Protein AF-A0A4Q2VER7-F1 (afdb_monomer_lite)

Secondary structure (DSSP, 8-state):
---SEEEEEEEEESSTTSPPPEEEEEES-EEEEEEEEEEEEEEEEEEE------SS-------EEEEEEEEEEEEEEEEEEEEEE-TTS-EEEEEEEEB--TTTT----SEEE-EEEEE-S-SS--EEEEEEEEE---TTTTTSS-------PPPEEE-TTSPP---SSS---TT-GGG--GGGG-EEE-SS----------

Sequence (202 aa):
MVPEDLDVQNFRSSTPGSSAPQIAKIAPHGSKSLLPTSAKESKTLGYRLSVGASQFVNLESSAKWEKTFNQTRNDAARVPGGFLCNDHGKQVGAQWILFENKLV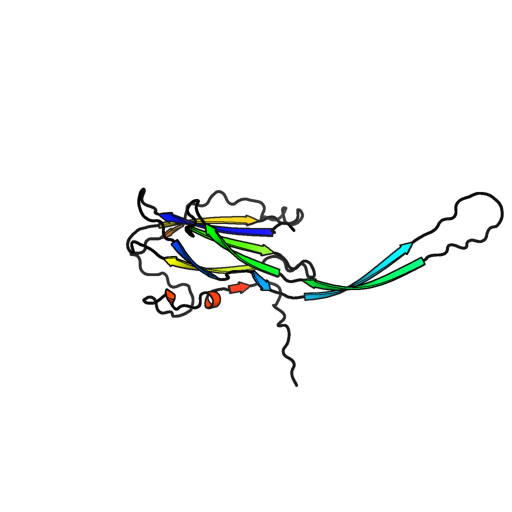ASGTPRFMRFAILLGRENDEEEFECKVTIDANGDWKTVLGGLVGSAPSDDPILFDPVLPPTNKLRKAYDIENLGSLDLDEFVEIEFDKPLKKVGGSSA

Organism: NCBI:txid451672

Radius of gyration: 26.27 Å; chains: 1; bounding box: 59×43×82 Å

Structure (mmCIF, N/CA/C/O backbone):
data_AF-A0A4Q2VER7-F1
#
_entry.id   AF-A0A4Q2VER7-F1
#
loop_
_atom_site.group_PDB
_atom_site.id
_atom_site.type_symbol
_atom_site.label_atom_id
_atom_site.label_alt_id
_atom_site.label_comp_id
_atom_site.label_asym_id
_atom_site.label_entity_id
_atom_site.label_seq_id
_atom_site.pdbx_PDB_ins_code
_atom_site.Cartn_x
_atom_site.Cartn_y
_atom_site.Cartn_z
_atom_site.occupancy
_atom_site.B_iso_or_equiv
_atom_site.auth_seq_id
_atom_site.auth_comp_id
_atom_site.auth_asym_id
_atom_site.auth_atom_id
_atom_site.pdbx_PDB_model_num
ATOM 1 N N . MET A 1 1 ? -6.850 12.112 16.020 1.00 42.88 1 MET A N 1
ATOM 2 C CA . MET A 1 1 ? -6.733 10.655 15.806 1.00 42.88 1 MET A CA 1
ATOM 3 C C . MET A 1 1 ? -5.323 10.448 15.310 1.00 42.88 1 MET A C 1
ATOM 5 O O . MET A 1 1 ? -4.995 11.034 14.289 1.00 42.88 1 MET A O 1
ATOM 9 N N . VAL A 1 2 ? -4.475 9.801 16.102 1.00 48.16 2 VAL A N 1
ATOM 10 C CA . VAL A 1 2 ? -3.076 9.557 15.729 1.00 48.16 2 VAL A CA 1
ATOM 11 C C . VAL A 1 2 ? -3.061 8.256 14.915 1.00 48.16 2 VAL A C 1
ATOM 13 O O . VAL A 1 2 ? -3.824 7.356 15.274 1.00 48.16 2 VAL A O 1
ATOM 16 N N . PRO A 1 3 ? -2.344 8.188 13.782 1.00 55.03 3 PRO A N 1
ATOM 17 C CA . PRO A 1 3 ? -2.146 6.931 13.064 1.00 55.03 3 PRO A CA 1
ATOM 18 C C . PRO A 1 3 ? -1.401 5.937 13.961 1.00 55.03 3 PRO A C 1
ATOM 20 O O . PRO A 1 3 ? -0.485 6.347 14.673 1.00 55.03 3 PRO A O 1
ATOM 23 N N . GLU A 1 4 ? -1.831 4.674 13.947 1.00 61.00 4 GLU A N 1
ATOM 24 C CA . GLU A 1 4 ? -1.184 3.620 14.740 1.00 61.00 4 GLU A CA 1
ATOM 25 C C . GLU A 1 4 ? 0.018 3.091 13.965 1.00 61.00 4 GLU A C 1
ATOM 27 O O . GLU A 1 4 ? 1.115 3.168 14.484 1.00 61.00 4 GLU A O 1
ATOM 32 N N . ASP A 1 5 ? -0.146 2.700 12.697 1.00 63.25 5 ASP A N 1
ATOM 33 C CA . ASP A 1 5 ? 0.985 2.269 11.866 1.00 63.25 5 ASP A CA 1
ATOM 34 C C . ASP A 1 5 ? 1.023 3.010 10.522 1.00 63.25 5 ASP A C 1
ATOM 36 O O . ASP A 1 5 ? -0.022 3.295 9.924 1.00 63.25 5 ASP A O 1
ATOM 40 N N . LEU A 1 6 ? 2.230 3.304 10.041 1.00 68.38 6 LEU A N 1
ATOM 41 C CA . LEU A 1 6 ? 2.529 3.884 8.735 1.00 68.38 6 LEU A CA 1
ATOM 42 C C . LEU A 1 6 ? 3.562 3.000 8.028 1.00 68.38 6 LEU A C 1
ATOM 44 O O . LEU A 1 6 ? 4.660 2.806 8.536 1.00 68.38 6 LEU A O 1
ATOM 48 N N . ASP A 1 7 ? 3.217 2.507 6.844 1.00 70.94 7 ASP A N 1
ATOM 49 C CA . ASP A 1 7 ? 4.142 1.849 5.920 1.00 70.94 7 ASP A CA 1
ATOM 50 C C . ASP A 1 7 ? 4.431 2.790 4.747 1.00 70.94 7 ASP A C 1
ATOM 52 O O . ASP A 1 7 ? 3.501 3.324 4.135 1.00 70.94 7 ASP A O 1
ATOM 56 N N . VAL A 1 8 ? 5.708 3.009 4.442 1.00 76.38 8 VAL A N 1
ATOM 57 C CA . VAL A 1 8 ? 6.196 3.879 3.367 1.00 76.38 8 VAL A CA 1
ATOM 58 C C . VAL A 1 8 ? 7.183 3.113 2.501 1.00 76.38 8 VAL A C 1
ATOM 60 O O . VAL A 1 8 ? 8.185 2.602 2.988 1.00 76.38 8 VAL A O 1
ATOM 63 N N . GLN A 1 9 ? 6.943 3.110 1.193 1.00 72.38 9 GLN A N 1
ATOM 64 C CA . GLN A 1 9 ? 7.796 2.479 0.188 1.00 72.38 9 GLN A CA 1
ATOM 65 C C . GLN A 1 9 ? 8.254 3.546 -0.807 1.00 72.38 9 GLN A C 1
ATOM 67 O O . GLN A 1 9 ? 7.416 4.199 -1.425 1.00 72.38 9 GLN A O 1
ATOM 72 N N . ASN A 1 10 ? 9.562 3.766 -0.945 1.00 79.81 10 ASN A N 1
ATOM 73 C CA . ASN A 1 10 ? 10.137 4.813 -1.799 1.00 79.81 10 ASN A CA 1
ATOM 74 C C . ASN A 1 10 ? 11.133 4.217 -2.795 1.00 79.81 10 ASN A C 1
ATOM 76 O O . ASN A 1 10 ? 12.123 3.619 -2.372 1.00 79.81 10 ASN A O 1
ATOM 80 N N . PHE A 1 11 ? 10.888 4.418 -4.090 1.00 80.94 11 PHE A N 1
ATOM 81 C CA . PHE A 1 11 ? 11.682 3.850 -5.172 1.00 80.94 11 PHE A CA 1
ATOM 82 C C . PHE A 1 11 ? 12.660 4.863 -5.769 1.00 80.94 11 PHE A C 1
ATOM 84 O O . PHE A 1 11 ? 12.322 6.028 -5.999 1.00 80.94 11 PHE A O 1
ATOM 91 N N . ARG A 1 12 ? 13.888 4.415 -6.043 1.00 82.31 12 ARG A N 1
ATOM 92 C CA . ARG A 1 12 ? 14.974 5.230 -6.614 1.00 82.31 12 ARG A CA 1
ATOM 93 C C . ARG A 1 12 ? 15.800 4.403 -7.594 1.00 82.31 12 ARG A C 1
ATOM 95 O O . ARG A 1 12 ? 15.840 3.188 -7.470 1.00 82.31 12 ARG A O 1
ATOM 102 N N . SER A 1 13 ? 16.453 5.048 -8.562 1.00 76.00 13 SER A N 1
ATOM 103 C CA . SER A 1 13 ? 17.453 4.353 -9.386 1.00 76.00 13 SER A CA 1
ATOM 104 C C . SER A 1 13 ? 18.688 4.041 -8.539 1.00 76.00 13 SER A C 1
ATOM 106 O O . SER A 1 13 ? 19.100 4.869 -7.722 1.00 76.00 13 SER A O 1
ATOM 108 N N . SER A 1 14 ? 19.279 2.868 -8.763 1.00 76.81 14 SER A N 1
ATOM 109 C CA . SER A 1 14 ? 20.552 2.470 -8.154 1.00 76.81 14 SER A CA 1
ATOM 110 C C . SER A 1 14 ? 21.754 3.137 -8.839 1.00 76.81 14 SER A C 1
ATOM 112 O O . SER A 1 14 ? 22.844 3.184 -8.268 1.00 76.81 14 SER A O 1
ATOM 114 N N . THR A 1 15 ? 21.555 3.718 -10.029 1.00 76.12 15 THR A N 1
ATOM 115 C CA . THR A 1 15 ? 22.594 4.402 -10.808 1.00 76.12 15 THR A CA 1
ATOM 116 C C . THR A 1 15 ? 22.410 5.926 -10.761 1.00 76.12 15 THR A C 1
ATOM 118 O O . THR A 1 15 ? 21.352 6.449 -11.125 1.00 76.12 15 THR A O 1
ATOM 121 N N . PRO A 1 16 ? 23.435 6.700 -10.356 1.00 73.62 16 PRO A N 1
ATOM 122 C CA . PRO A 1 16 ? 23.358 8.158 -10.365 1.00 73.62 16 PRO A CA 1
ATOM 123 C C . PRO A 1 16 ? 23.093 8.730 -11.765 1.00 73.62 16 PRO A C 1
ATOM 125 O O . PRO A 1 16 ? 23.830 8.457 -12.707 1.00 73.62 16 PRO A O 1
ATOM 128 N N . GLY A 1 17 ? 22.084 9.598 -11.879 1.00 71.69 17 GLY A N 1
ATOM 129 C CA . GLY A 1 17 ? 21.740 10.296 -13.127 1.00 71.69 17 GLY A CA 1
ATOM 130 C C . GLY A 1 17 ? 20.711 9.581 -14.002 1.00 71.69 17 GLY A C 1
ATOM 131 O O . GLY A 1 17 ? 20.244 10.171 -14.975 1.00 71.69 17 GLY A O 1
ATOM 132 N N . SER A 1 18 ? 20.315 8.368 -13.634 1.00 77.81 18 SER A N 1
ATOM 133 C CA . SER A 1 18 ? 19.299 7.612 -14.351 1.00 77.81 18 SER A CA 1
ATOM 134 C C . SER A 1 18 ? 17.872 7.858 -13.853 1.00 77.81 18 SER A C 1
ATOM 136 O O . SER A 1 18 ? 17.634 8.390 -12.763 1.00 77.81 18 SER A O 1
ATOM 138 N N . SER A 1 19 ? 16.895 7.450 -14.664 1.00 79.88 19 SER A N 1
ATOM 139 C CA . SER A 1 19 ? 15.470 7.555 -14.351 1.00 79.88 19 SER A CA 1
ATOM 140 C C . SER A 1 19 ? 15.057 6.554 -13.269 1.00 79.88 19 SER A C 1
ATOM 142 O O . SER A 1 19 ? 15.143 5.346 -13.464 1.00 79.88 19 SER A O 1
ATOM 144 N N . ALA A 1 20 ? 14.546 7.047 -12.140 1.00 81.94 20 ALA A N 1
ATOM 145 C CA . ALA A 1 20 ? 13.884 6.193 -11.157 1.00 81.94 20 ALA A CA 1
ATOM 146 C C . ALA A 1 20 ? 12.557 5.644 -11.717 1.00 81.94 20 ALA A C 1
ATOM 148 O O . ALA A 1 20 ? 11.875 6.357 -12.467 1.00 81.94 20 ALA A O 1
ATOM 149 N N . PRO A 1 21 ? 12.145 4.425 -11.322 1.00 90.69 21 PRO A N 1
ATOM 150 C CA . PRO A 1 21 ? 10.821 3.926 -11.660 1.00 90.69 21 PRO A CA 1
ATOM 151 C C . PRO A 1 21 ? 9.747 4.843 -11.069 1.00 90.69 21 PRO A C 1
ATOM 153 O O . PRO A 1 21 ? 9.897 5.409 -9.983 1.00 90.69 21 PRO A O 1
ATOM 156 N N . GLN A 1 22 ? 8.645 4.982 -11.794 1.00 92.00 22 GLN A N 1
ATOM 157 C CA . GLN A 1 22 ? 7.476 5.727 -11.347 1.00 92.00 22 GLN A CA 1
ATOM 158 C C . GLN A 1 22 ? 6.383 4.751 -10.948 1.00 92.00 22 GLN A C 1
ATOM 160 O O . GLN A 1 22 ? 6.195 3.712 -11.578 1.00 92.00 22 GLN A O 1
ATOM 165 N N . ILE A 1 23 ? 5.624 5.087 -9.918 1.00 94.06 23 ILE A N 1
ATOM 166 C CA . ILE A 1 23 ? 4.472 4.278 -9.546 1.00 94.06 23 ILE A CA 1
ATOM 167 C C . ILE A 1 23 ? 3.327 4.586 -10.507 1.00 94.06 23 ILE A C 1
ATOM 169 O O . ILE A 1 23 ? 2.922 5.733 -10.655 1.00 94.06 23 ILE A O 1
ATOM 173 N N . ALA A 1 24 ? 2.810 3.548 -11.161 1.00 94.00 24 ALA A N 1
ATOM 174 C CA . ALA A 1 24 ? 1.667 3.645 -12.060 1.00 94.00 24 ALA A CA 1
ATOM 175 C C . ALA A 1 24 ? 0.343 3.373 -11.331 1.00 94.00 24 ALA A C 1
ATOM 177 O O . ALA A 1 24 ? -0.662 4.032 -11.594 1.00 94.00 24 ALA A O 1
ATOM 178 N N . LYS A 1 25 ? 0.323 2.380 -10.430 1.00 95.25 25 LYS A N 1
ATOM 179 C CA . LYS A 1 25 ? -0.855 1.998 -9.633 1.00 95.25 25 LYS A CA 1
ATOM 180 C C . LYS A 1 25 ? -0.426 1.409 -8.288 1.00 95.25 25 LYS A C 1
ATOM 182 O O . LYS A 1 25 ? 0.643 0.812 -8.186 1.00 95.25 25 LYS A O 1
ATOM 187 N N . ILE A 1 26 ? -1.292 1.519 -7.284 1.00 95.25 26 ILE A N 1
ATOM 188 C CA . ILE A 1 26 ? -1.147 0.850 -5.983 1.00 95.25 26 ILE A CA 1
ATOM 189 C C . ILE A 1 26 ? -2.456 0.171 -5.591 1.00 95.25 26 ILE A C 1
ATOM 191 O O . ILE A 1 26 ? -3.525 0.615 -6.011 1.00 95.25 26 ILE A O 1
ATOM 195 N N . ALA A 1 27 ? -2.382 -0.857 -4.749 1.00 94.25 27 ALA A N 1
ATOM 196 C CA . ALA A 1 27 ? -3.545 -1.436 -4.094 1.00 94.25 27 ALA A CA 1
ATOM 197 C C . ALA A 1 27 ? -3.258 -1.820 -2.627 1.00 94.25 27 ALA A C 1
ATOM 199 O O . ALA A 1 27 ? -2.222 -2.433 -2.350 1.00 94.25 27 ALA A O 1
ATOM 200 N N . PRO A 1 28 ? -4.181 -1.506 -1.694 1.00 93.88 28 PRO A N 1
ATOM 201 C CA . PRO A 1 28 ? -5.398 -0.727 -1.922 1.00 93.88 28 PRO A CA 1
ATOM 202 C C . PRO A 1 28 ? -5.067 0.753 -2.167 1.00 93.88 28 PRO A C 1
ATOM 204 O O . PRO A 1 28 ? -4.220 1.323 -1.481 1.00 93.88 28 PRO A O 1
ATOM 207 N N . HIS A 1 29 ? -5.744 1.374 -3.133 1.00 93.56 29 HIS A N 1
ATOM 208 C CA . HIS A 1 29 ? -5.715 2.824 -3.327 1.00 93.56 29 HIS A CA 1
ATOM 209 C C . HIS A 1 29 ? -6.938 3.463 -2.655 1.00 93.56 29 HIS A C 1
ATOM 211 O O . HIS A 1 29 ? -8.052 2.944 -2.743 1.00 93.56 29 HIS A O 1
ATOM 217 N N . GLY A 1 30 ? -6.757 4.608 -1.994 1.00 90.75 30 GLY A N 1
ATOM 218 C CA . GLY A 1 30 ? -7.811 5.203 -1.173 1.00 90.75 30 GLY A CA 1
ATOM 219 C C . GLY A 1 30 ? -8.035 4.417 0.122 1.00 90.75 30 GLY A C 1
ATOM 220 O O . GLY A 1 30 ? -7.165 3.676 0.564 1.00 90.75 30 GLY A O 1
ATOM 221 N N . SER A 1 31 ? -9.185 4.603 0.779 1.00 87.06 31 SER A N 1
ATOM 222 C CA . SER A 1 31 ? -9.450 4.027 2.108 1.00 87.06 31 SER A CA 1
ATOM 223 C C . SER A 1 31 ? -10.242 2.722 2.045 1.00 87.06 31 SER A C 1
ATOM 225 O O . SER A 1 31 ? -11.426 2.725 1.707 1.00 87.06 31 SER A O 1
ATOM 227 N N . LYS A 1 32 ? -9.613 1.609 2.443 1.00 89.06 32 LYS A N 1
ATOM 228 C CA . LYS A 1 32 ? -10.285 0.311 2.615 1.00 89.06 32 LYS A CA 1
ATOM 229 C C . LYS A 1 32 ? -10.795 0.170 4.048 1.00 89.06 32 LYS A C 1
ATOM 231 O O . LYS A 1 32 ? -10.003 0.202 4.985 1.00 89.06 32 LYS A O 1
ATOM 236 N N . SER A 1 33 ? -12.110 0.026 4.230 1.00 87.69 33 SER A N 1
ATOM 237 C CA . SER A 1 33 ? -12.724 -0.196 5.550 1.00 87.69 33 SER A CA 1
ATOM 238 C C . SER A 1 33 ? -12.899 -1.687 5.837 1.00 87.69 33 SER A C 1
ATOM 240 O O . SER A 1 33 ? -13.403 -2.436 5.003 1.00 87.69 33 SER A O 1
ATOM 242 N N . LEU A 1 34 ? -12.508 -2.109 7.033 1.00 85.56 34 LEU A N 1
ATOM 243 C CA . LEU A 1 34 ? -12.471 -3.489 7.505 1.00 85.56 34 LEU A CA 1
ATOM 244 C C . LEU A 1 34 ? -13.174 -3.571 8.867 1.00 85.56 34 LEU A C 1
ATOM 246 O O . LEU A 1 34 ? -13.191 -2.606 9.626 1.00 85.56 34 LEU A O 1
ATOM 250 N N . LEU A 1 35 ? -13.760 -4.724 9.197 1.00 82.12 35 LEU A N 1
ATOM 251 C CA . LEU A 1 35 ? -14.410 -4.957 10.498 1.00 82.12 35 LEU A CA 1
ATOM 252 C C . LEU A 1 35 ? -15.450 -3.881 10.911 1.00 82.12 35 LEU A C 1
ATOM 254 O O . LEU A 1 35 ? -15.387 -3.390 12.042 1.00 82.12 35 LEU A O 1
ATOM 258 N N . PRO A 1 36 ? -16.406 -3.478 10.048 1.00 83.38 36 PRO A N 1
ATOM 259 C CA . PRO A 1 36 ? -17.417 -2.495 10.433 1.00 83.38 36 PRO A CA 1
ATOM 260 C C . PRO A 1 36 ? -18.247 -3.006 11.617 1.00 83.38 36 PRO A C 1
ATOM 262 O O . PRO A 1 36 ? -18.773 -4.118 11.589 1.00 83.38 36 PRO A O 1
ATOM 265 N N . THR A 1 37 ? -18.360 -2.191 12.664 1.00 80.31 37 THR A N 1
ATOM 266 C CA . THR A 1 37 ? -19.072 -2.537 13.896 1.00 80.31 37 THR A CA 1
ATOM 267 C C . THR A 1 37 ? -20.000 -1.414 14.335 1.00 80.31 37 THR A C 1
ATOM 269 O O . THR A 1 37 ? -19.654 -0.237 14.242 1.00 80.31 37 THR A O 1
ATOM 272 N N . SER A 1 38 ? -21.155 -1.801 14.878 1.00 82.69 38 SER A N 1
ATOM 273 C CA . SER A 1 38 ? -22.120 -0.915 15.526 1.00 82.69 38 SER A CA 1
ATOM 274 C C . SER A 1 38 ? -22.324 -1.336 16.982 1.00 82.69 38 SER A C 1
ATOM 276 O O . SER A 1 38 ? -22.610 -2.502 17.252 1.00 82.69 38 SER A O 1
ATOM 278 N N . ALA A 1 39 ? -22.221 -0.396 17.919 1.00 72.81 39 ALA A N 1
ATOM 279 C CA . ALA A 1 39 ? -22.454 -0.627 19.344 1.00 72.81 39 ALA A CA 1
ATOM 280 C C . ALA A 1 39 ? -23.493 0.360 19.891 1.00 72.81 39 ALA A C 1
ATOM 282 O O . ALA A 1 39 ? -23.449 1.555 19.593 1.00 72.81 39 ALA A O 1
ATOM 283 N N . LYS A 1 40 ? -24.434 -0.137 20.703 1.00 73.00 40 LYS A N 1
ATOM 284 C CA . LYS A 1 40 ? -25.376 0.702 21.455 1.00 73.00 40 LYS A CA 1
ATOM 285 C C . LYS A 1 40 ? -24.758 1.022 22.814 1.00 73.00 40 LYS A C 1
ATOM 287 O O . LYS A 1 40 ? -24.550 0.121 23.617 1.00 73.00 40 LYS A O 1
ATOM 292 N N . GLU A 1 41 ? -24.485 2.293 23.071 1.00 66.25 41 GLU A N 1
ATOM 293 C CA . GLU A 1 41 ? -24.046 2.791 24.371 1.00 66.25 41 GLU A CA 1
ATOM 294 C C . GLU A 1 41 ? -25.213 3.478 25.079 1.00 66.25 41 GLU A C 1
ATOM 296 O O . GLU A 1 41 ? -25.920 4.300 24.494 1.00 66.25 41 GLU A O 1
ATOM 301 N N . SER A 1 42 ? -25.386 3.165 26.359 1.00 57.12 42 SER A N 1
ATOM 302 C CA . SER A 1 42 ? -26.283 3.886 27.253 1.00 57.12 42 SER A CA 1
ATOM 303 C C . SER A 1 42 ? -25.433 4.674 28.243 1.00 57.12 42 SER A C 1
ATOM 305 O O . SER A 1 42 ? -24.645 4.090 28.988 1.00 57.12 42 SER A O 1
ATOM 307 N N . LYS A 1 43 ? -25.529 6.005 28.216 1.00 55.88 43 LYS A N 1
ATOM 308 C CA . LYS A 1 43 ? -24.818 6.886 29.149 1.00 55.88 43 LYS A CA 1
ATOM 309 C C . LYS A 1 43 ? -25.805 7.470 30.140 1.00 55.88 43 LYS A C 1
ATOM 311 O O . LYS A 1 43 ? -26.713 8.195 29.743 1.00 55.88 43 LYS A O 1
ATOM 316 N N . THR A 1 44 ? -25.600 7.187 31.421 1.00 58.09 44 THR A N 1
ATOM 317 C CA . THR A 1 44 ? -26.391 7.773 32.505 1.00 58.09 44 THR A CA 1
ATOM 318 C C . THR A 1 44 ? -25.624 8.940 33.112 1.00 58.09 44 THR A C 1
ATOM 320 O O . THR A 1 44 ? -24.562 8.754 33.701 1.00 58.09 44 THR A O 1
ATOM 323 N N . LEU A 1 45 ? -26.155 10.152 32.958 1.00 49.69 45 LEU A N 1
ATOM 324 C CA . LEU A 1 45 ? -25.647 11.346 33.625 1.00 49.69 45 LEU A CA 1
ATOM 325 C C . LEU A 1 45 ? -26.419 11.535 34.936 1.00 49.69 45 LEU A C 1
ATOM 327 O O . LEU A 1 45 ? -27.629 11.762 34.905 1.00 49.69 45 LEU A O 1
ATOM 331 N N . GLY A 1 46 ? -25.730 11.414 36.072 1.00 50.19 46 GLY A N 1
ATOM 332 C CA . GLY A 1 46 ? -26.301 11.625 37.403 1.00 50.19 46 GLY A CA 1
ATOM 333 C C . GLY A 1 46 ? -25.854 12.959 37.996 1.00 50.19 46 GLY A C 1
ATOM 334 O O . GLY A 1 46 ? -24.655 13.180 38.156 1.00 50.19 46 GLY A O 1
ATOM 335 N N . TYR A 1 47 ? -26.796 13.834 38.351 1.00 43.94 47 TYR A N 1
ATOM 336 C CA . TYR A 1 47 ? -26.510 15.085 39.061 1.00 43.94 47 TYR A CA 1
ATOM 337 C C . TYR A 1 47 ? -26.909 14.932 40.536 1.00 43.94 47 TYR A C 1
ATOM 339 O O . TYR A 1 47 ? -28.053 14.589 40.840 1.00 43.94 47 TYR A O 1
ATOM 347 N N . ARG A 1 48 ? -25.970 15.164 41.465 1.00 43.06 48 ARG A N 1
ATOM 348 C CA . ARG A 1 48 ? -26.254 15.224 42.910 1.00 43.06 48 ARG A CA 1
ATOM 349 C C . ARG A 1 48 ? -26.271 16.690 43.341 1.00 43.06 48 ARG A C 1
ATOM 351 O O . ARG A 1 48 ? -25.220 17.315 43.416 1.00 43.06 48 ARG A O 1
ATOM 358 N N . LEU A 1 49 ? -27.454 17.227 43.643 1.00 38.62 49 LEU A N 1
ATOM 359 C CA . LEU A 1 49 ? -27.578 18.465 44.418 1.00 38.62 49 LEU A CA 1
ATOM 360 C C . LEU A 1 49 ? -27.419 18.107 45.903 1.00 38.62 49 LEU A C 1
ATOM 362 O O . LEU A 1 49 ? -28.324 17.515 46.486 1.00 38.62 49 LEU A O 1
ATOM 366 N N . SER A 1 50 ? -26.289 18.451 46.526 1.00 44.88 50 SER A N 1
ATOM 367 C CA . SER A 1 50 ? -26.209 18.515 47.990 1.00 44.88 50 SER A CA 1
ATOM 368 C C . SER A 1 50 ? -26.517 19.944 48.426 1.00 44.88 50 SER A C 1
ATOM 370 O O . SER A 1 50 ? -25.687 20.839 48.264 1.00 44.88 50 SER A O 1
ATOM 372 N N . VAL A 1 51 ? -27.717 20.172 48.953 1.00 39.03 51 VAL A N 1
ATOM 373 C CA . VAL A 1 51 ? -28.064 21.449 49.583 1.00 39.03 51 VAL A CA 1
ATOM 374 C C . VAL A 1 51 ? -27.391 21.477 50.953 1.00 39.03 51 VAL A C 1
ATOM 376 O O . VAL A 1 51 ? -27.879 20.888 51.911 1.00 39.03 51 VAL A O 1
ATOM 379 N N . GLY A 1 52 ? -26.219 22.103 51.025 1.00 45.81 52 GLY A N 1
ATOM 380 C CA . GLY A 1 52 ? -25.532 22.394 52.276 1.00 45.81 52 GLY A CA 1
ATOM 381 C C . GLY A 1 52 ? -25.745 23.851 52.664 1.00 45.81 52 GLY A C 1
ATOM 382 O O . GLY A 1 52 ? -25.053 24.714 52.138 1.00 45.81 52 GLY A O 1
ATOM 383 N N . ALA A 1 53 ? -26.676 24.118 53.580 1.00 31.89 53 ALA A N 1
ATOM 384 C CA . ALA A 1 53 ? -26.673 25.313 54.423 1.00 31.89 53 ALA A CA 1
ATOM 385 C C . ALA A 1 53 ? -27.594 25.091 55.635 1.00 31.89 53 ALA A C 1
ATOM 387 O O . ALA A 1 53 ? -28.808 25.025 55.502 1.00 31.89 53 ALA A O 1
ATOM 388 N N . SER A 1 54 ? -26.955 24.917 56.793 1.00 42.25 54 SER A N 1
ATOM 389 C CA . SER A 1 54 ? -27.383 25.311 58.141 1.00 42.25 54 SER A CA 1
ATOM 390 C C . SER A 1 54 ? -28.884 25.439 58.467 1.00 42.25 54 SER A C 1
ATOM 392 O O . SER A 1 54 ? -29.560 26.345 57.995 1.00 42.25 54 SER A O 1
ATOM 394 N N . GLN A 1 55 ? -29.251 24.670 59.501 1.00 39.16 55 GLN A N 1
ATOM 395 C CA . GLN A 1 55 ? -30.284 24.921 60.516 1.00 39.16 55 GLN A CA 1
ATOM 396 C C . GLN A 1 55 ? -31.718 24.431 60.222 1.00 39.16 55 GLN A C 1
ATOM 398 O O . GLN A 1 55 ? -32.456 24.985 59.421 1.00 39.16 55 GLN A O 1
ATOM 403 N N . PHE A 1 56 ? -32.087 23.413 61.014 1.00 38.50 56 PHE A N 1
ATOM 404 C CA . PHE A 1 56 ? -33.424 22.886 61.308 1.00 38.50 56 PHE A CA 1
ATOM 405 C C . PHE A 1 56 ? -34.200 22.229 60.158 1.00 38.50 56 PHE A C 1
ATOM 407 O O . PHE A 1 56 ? -34.975 22.866 59.461 1.00 38.50 56 PHE A O 1
ATOM 414 N N . VAL A 1 57 ? -34.014 20.907 60.048 1.00 33.47 57 VAL A N 1
ATOM 415 C CA . VAL A 1 57 ? -35.011 19.816 59.924 1.00 33.47 57 VAL A CA 1
ATOM 416 C C . VAL A 1 57 ? -34.266 18.628 59.298 1.00 33.47 57 VAL A C 1
ATOM 418 O O . VAL A 1 57 ? -33.793 18.709 58.169 1.00 33.47 57 VAL A O 1
ATOM 421 N N . ASN A 1 58 ? -34.131 17.524 60.042 1.00 37.31 58 ASN A N 1
ATOM 422 C CA . ASN A 1 58 ? -33.657 16.242 59.508 1.00 37.31 58 ASN A CA 1
ATOM 423 C C . ASN A 1 58 ? -34.716 15.696 58.540 1.00 37.31 58 ASN A C 1
ATOM 425 O O . ASN A 1 58 ? -35.559 14.889 58.923 1.00 37.31 58 ASN A O 1
ATOM 429 N N . LEU A 1 59 ? -34.703 16.164 57.295 1.00 38.16 59 LEU A N 1
ATOM 430 C CA . LEU A 1 59 ? -35.396 15.515 56.194 1.00 38.16 59 LEU A CA 1
ATOM 431 C C . LEU A 1 59 ? -34.349 15.238 55.122 1.00 38.16 59 LEU A C 1
ATOM 433 O O . LEU A 1 59 ? -33.938 16.118 54.372 1.00 38.16 59 LEU A O 1
ATOM 437 N N . GLU A 1 60 ? -33.864 14.001 55.126 1.00 40.91 60 GLU A N 1
ATOM 438 C CA . GLU A 1 60 ? -32.858 13.461 54.215 1.00 40.91 60 GLU A CA 1
ATOM 439 C C . GLU A 1 60 ? -33.445 13.312 52.798 1.00 40.91 60 GLU A C 1
ATOM 441 O O . GLU A 1 60 ? -33.577 12.222 52.252 1.00 40.91 60 GLU A O 1
ATOM 446 N N . SER A 1 61 ? -33.867 14.414 52.178 1.00 41.09 61 SER A N 1
ATOM 447 C CA . SER A 1 61 ? -34.371 14.409 50.807 1.00 41.09 61 SER A CA 1
ATOM 448 C C . SER A 1 6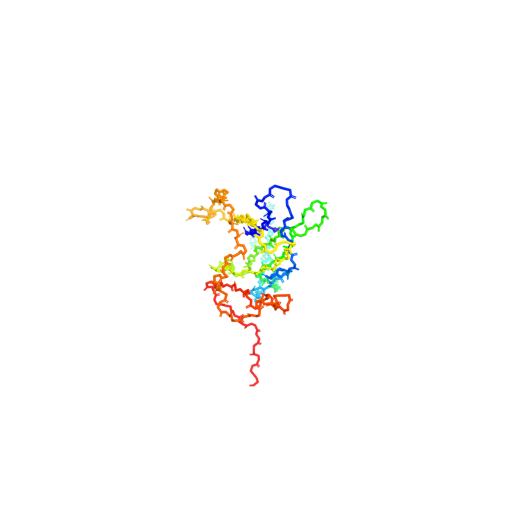1 ? -33.218 14.668 49.842 1.00 41.09 61 SER A C 1
ATOM 450 O O . SER A 1 61 ? -33.043 15.775 49.331 1.00 41.09 61 SER A O 1
ATOM 452 N N . SER A 1 62 ? -32.400 13.644 49.592 1.00 49.34 62 SER A N 1
ATOM 453 C CA . SER A 1 62 ? -31.452 13.683 48.476 1.00 49.34 62 SER A CA 1
ATOM 454 C C . SER A 1 62 ? -32.191 13.363 47.168 1.00 49.34 62 SER A C 1
ATOM 456 O O . SER A 1 62 ? -32.559 12.224 46.896 1.00 49.34 62 SER A O 1
ATOM 458 N N . ALA A 1 63 ? -32.462 14.379 46.346 1.00 45.81 63 ALA A N 1
ATOM 459 C CA . ALA A 1 63 ? -33.040 14.174 45.019 1.00 45.81 63 ALA A CA 1
ATOM 460 C C . ALA A 1 63 ? -31.922 13.804 44.030 1.00 45.81 63 ALA A C 1
ATOM 462 O O . ALA A 1 63 ? -31.129 14.655 43.621 1.00 45.81 63 ALA A O 1
ATOM 463 N N . LYS A 1 64 ? -31.837 12.524 43.654 1.00 50.62 64 LYS A N 1
ATOM 464 C CA . LYS A 1 64 ? -30.925 12.034 42.611 1.00 50.62 64 LYS A CA 1
ATOM 465 C C . LYS A 1 64 ? -31.628 12.128 41.257 1.00 50.62 64 LYS A C 1
ATOM 467 O O . LYS A 1 64 ? -32.600 11.418 41.024 1.00 50.62 64 LYS A O 1
ATOM 472 N N . TRP A 1 65 ? -31.139 12.991 40.371 1.00 45.38 65 TRP A N 1
ATOM 473 C CA . TRP A 1 65 ? -31.625 13.062 38.992 1.00 45.38 65 TRP A CA 1
ATOM 474 C C . TRP A 1 65 ? -30.678 12.278 38.088 1.00 45.38 65 TRP A C 1
ATOM 476 O O . TRP A 1 65 ? -29.484 12.577 38.035 1.00 45.38 65 TRP A O 1
ATOM 486 N N . GLU A 1 66 ? -31.209 11.283 37.379 1.00 50.31 66 GLU A N 1
ATOM 487 C CA . GLU A 1 66 ? -30.481 10.491 36.388 1.00 50.31 66 GLU A CA 1
ATOM 488 C C . GLU A 1 66 ? -31.126 10.665 35.011 1.00 50.31 66 GLU A C 1
ATOM 490 O O . GLU A 1 66 ? -32.329 10.472 34.847 1.00 50.31 66 GLU A O 1
ATOM 495 N N . LYS A 1 67 ? -30.324 11.034 34.007 1.00 58.62 67 LYS A N 1
ATOM 496 C CA . LYS A 1 67 ? -30.745 11.072 32.602 1.00 58.62 67 LYS A CA 1
ATOM 497 C C . LYS A 1 67 ? -29.955 10.038 31.815 1.00 58.62 67 LYS A C 1
ATOM 499 O O . LYS A 1 67 ? -28.737 10.153 31.696 1.00 58.62 67 LYS A O 1
ATOM 504 N N . THR A 1 68 ? -30.652 9.058 31.255 1.00 58.75 68 THR A N 1
ATOM 505 C CA . THR A 1 68 ? -30.066 8.019 30.403 1.00 58.75 68 THR A CA 1
ATOM 506 C C . THR A 1 68 ? -30.186 8.409 28.931 1.00 58.75 68 THR A C 1
ATOM 508 O O . THR A 1 68 ? -31.275 8.719 28.451 1.00 58.75 68 THR A O 1
ATOM 511 N N . PHE A 1 69 ? -29.069 8.403 28.206 1.00 56.22 69 PHE A N 1
ATOM 512 C CA . PHE A 1 69 ? -29.009 8.663 26.770 1.00 56.22 69 PHE A CA 1
ATOM 513 C C . PHE A 1 69 ? -28.560 7.407 26.026 1.00 56.22 69 PHE A C 1
ATOM 515 O O . PHE A 1 69 ? -27.478 6.889 26.293 1.00 56.22 69 PHE A O 1
ATOM 522 N N . ASN A 1 70 ? -29.376 6.946 25.077 1.00 63.09 70 ASN A N 1
ATOM 523 C CA . ASN A 1 70 ? -29.046 5.821 24.207 1.00 63.09 70 ASN A CA 1
ATOM 524 C C . ASN A 1 70 ? -28.433 6.353 22.906 1.00 63.09 70 ASN A C 1
ATOM 526 O O . ASN A 1 70 ? -29.101 7.056 22.150 1.00 63.09 70 ASN A O 1
ATOM 530 N N . GLN A 1 71 ? -27.178 6.006 22.632 1.00 72.19 71 GLN A N 1
ATOM 531 C CA . GLN A 1 71 ? -26.464 6.375 21.412 1.00 72.19 71 GLN A CA 1
ATOM 532 C C . GLN A 1 71 ? -26.008 5.117 20.672 1.00 72.19 71 GLN A C 1
ATOM 534 O O . GLN A 1 71 ? -25.457 4.205 21.276 1.00 72.19 71 GLN A O 1
ATOM 539 N N . THR A 1 72 ? -26.189 5.077 19.352 1.00 76.75 72 THR A N 1
ATOM 540 C CA . THR A 1 72 ? -25.533 4.064 18.511 1.00 76.75 72 THR A CA 1
ATOM 541 C C . THR A 1 72 ? -24.250 4.659 17.946 1.00 76.75 72 THR A C 1
ATOM 543 O O . THR A 1 72 ? -24.285 5.728 17.338 1.00 76.75 72 THR A O 1
ATOM 546 N N . ARG A 1 73 ? -23.119 3.987 18.160 1.00 78.69 73 ARG A N 1
ATOM 547 C CA . ARG A 1 73 ? -21.820 4.335 17.577 1.00 78.69 73 ARG A CA 1
ATOM 548 C C . ARG A 1 73 ? -21.448 3.324 16.504 1.00 78.69 73 ARG A C 1
ATOM 550 O O . ARG A 1 73 ? -21.685 2.135 16.687 1.00 78.69 73 ARG A O 1
ATOM 557 N N . ASN A 1 74 ? -20.846 3.811 15.422 1.00 83.00 74 ASN A N 1
ATOM 558 C CA . ASN A 1 74 ? -20.338 2.998 14.321 1.00 83.00 74 ASN A CA 1
ATOM 559 C C . ASN A 1 74 ? -18.849 3.280 14.133 1.00 83.00 74 ASN A C 1
ATOM 561 O O . ASN A 1 74 ? -18.448 4.443 14.179 1.00 83.00 74 ASN A O 1
ATOM 565 N N . ASP A 1 75 ? -18.052 2.242 13.899 1.00 83.06 75 ASP A N 1
ATOM 566 C CA . ASP A 1 75 ? -16.631 2.378 13.580 1.00 83.06 75 ASP A CA 1
ATOM 567 C C . ASP A 1 75 ? -16.116 1.160 12.799 1.00 83.06 75 ASP A C 1
ATOM 569 O O . ASP A 1 75 ? -16.764 0.111 12.758 1.00 83.06 75 ASP A O 1
ATOM 573 N N . ALA A 1 76 ? -14.970 1.317 12.147 1.00 85.44 76 ALA A N 1
ATOM 574 C CA . ALA A 1 76 ? -14.319 0.312 11.316 1.00 85.44 76 ALA A CA 1
ATOM 575 C C . ALA A 1 76 ? -12.798 0.499 11.378 1.00 85.44 76 ALA A C 1
ATOM 577 O O . ALA A 1 76 ? -12.319 1.621 11.549 1.00 85.44 76 ALA A O 1
ATOM 578 N N . ALA A 1 77 ? -12.051 -0.584 11.181 1.00 86.44 77 ALA A N 1
ATOM 579 C CA . ALA A 1 77 ? -10.627 -0.496 10.903 1.00 86.44 77 ALA A CA 1
ATOM 580 C C . ALA A 1 77 ? -10.457 0.059 9.485 1.00 86.44 77 ALA A C 1
ATOM 582 O O . ALA A 1 77 ? -11.286 -0.214 8.614 1.00 86.44 77 ALA A O 1
ATOM 583 N N . ARG A 1 78 ? -9.439 0.880 9.236 1.00 89.44 78 ARG A N 1
ATOM 584 C CA . ARG A 1 78 ? -9.260 1.547 7.938 1.00 89.44 78 ARG A CA 1
ATOM 585 C C . ARG A 1 78 ? -7.814 1.460 7.486 1.00 89.44 78 ARG A C 1
ATOM 587 O O . ARG A 1 78 ? -6.917 1.670 8.291 1.00 89.44 78 ARG A O 1
ATOM 594 N N . VAL A 1 79 ? -7.621 1.216 6.195 1.00 90.81 79 VAL A N 1
ATOM 595 C CA . VAL A 1 79 ? -6.312 1.216 5.536 1.00 90.81 79 VAL A CA 1
ATOM 596 C C . VAL A 1 79 ? -6.352 2.186 4.355 1.00 90.81 79 VAL A C 1
ATOM 598 O O . VAL A 1 79 ? -6.679 1.770 3.241 1.00 90.81 79 VAL A O 1
ATOM 601 N N . PRO A 1 80 ? -6.159 3.500 4.572 1.00 90.75 80 PRO A N 1
ATOM 602 C CA . PRO A 1 80 ? -5.893 4.434 3.487 1.00 90.75 80 PRO A CA 1
ATOM 603 C C . PRO A 1 80 ? -4.521 4.205 2.859 1.00 90.75 80 PRO A C 1
ATOM 605 O O . PRO A 1 80 ? -3.504 4.276 3.544 1.00 90.75 80 PRO A O 1
ATOM 608 N N . GLY A 1 81 ? -4.525 3.976 1.548 1.00 93.25 81 GLY A N 1
ATOM 609 C CA . GLY A 1 81 ? -3.349 3.955 0.688 1.00 93.25 81 GLY A CA 1
ATOM 610 C C . GLY A 1 81 ? -3.273 5.185 -0.214 1.00 93.25 81 GLY A C 1
ATOM 611 O O . GLY A 1 81 ? -4.302 5.678 -0.692 1.00 93.25 81 GLY A O 1
ATOM 612 N N . GLY A 1 82 ? -2.061 5.675 -0.460 1.00 94.00 82 GLY A N 1
ATOM 613 C CA . GLY A 1 82 ? -1.810 6.830 -1.318 1.00 94.00 82 GLY A CA 1
ATOM 614 C C . GLY A 1 82 ? -0.395 6.859 -1.886 1.00 94.00 82 GLY A C 1
ATOM 615 O O . GLY A 1 82 ? 0.458 6.057 -1.512 1.00 94.00 82 GLY A O 1
ATOM 616 N N . PHE A 1 83 ? -0.157 7.795 -2.802 1.00 93.69 83 PHE A N 1
ATOM 617 C CA . PHE A 1 83 ? 1.152 8.006 -3.414 1.00 93.69 83 PHE A CA 1
ATOM 618 C C . PHE A 1 83 ? 1.988 9.012 -2.622 1.00 93.69 83 PHE A C 1
ATOM 620 O O . PHE A 1 83 ? 1.466 9.968 -2.047 1.00 93.69 83 PHE A O 1
ATOM 627 N N . LEU A 1 84 ? 3.299 8.827 -2.680 1.00 90.44 84 LEU A N 1
ATOM 628 C CA . LEU A 1 84 ? 4.311 9.802 -2.317 1.00 90.44 84 LEU A CA 1
ATOM 629 C C . LEU A 1 84 ? 4.866 10.414 -3.594 1.00 90.44 84 LEU A C 1
ATOM 631 O O . LEU A 1 84 ? 5.353 9.707 -4.483 1.00 90.44 84 LEU A O 1
ATOM 635 N N . CYS A 1 85 ? 4.800 11.736 -3.670 1.00 88.69 85 CYS A N 1
ATOM 636 C CA . CYS A 1 85 ? 5.316 12.487 -4.799 1.00 88.69 85 CYS A CA 1
ATOM 637 C C . CYS A 1 85 ? 6.633 13.171 -4.437 1.00 88.69 85 CYS A C 1
ATOM 639 O O . CYS A 1 85 ? 6.820 13.609 -3.303 1.00 88.69 85 CYS A O 1
ATOM 641 N N . ASN A 1 86 ? 7.532 13.290 -5.412 1.00 85.69 86 ASN A N 1
ATOM 642 C CA . ASN A 1 86 ? 8.678 14.187 -5.293 1.00 85.69 86 ASN A CA 1
ATOM 643 C C . ASN A 1 86 ? 8.262 15.653 -5.531 1.00 85.69 86 ASN A C 1
ATOM 645 O O . ASN A 1 86 ? 7.115 15.936 -5.884 1.00 85.69 86 ASN A O 1
ATOM 649 N N . ASP A 1 87 ? 9.216 16.578 -5.418 1.00 86.69 87 ASP A N 1
ATOM 650 C CA . ASP A 1 87 ? 8.989 18.024 -5.595 1.00 86.69 87 ASP A CA 1
ATOM 651 C C . ASP A 1 87 ? 8.457 18.413 -6.989 1.00 86.69 87 ASP A C 1
ATOM 653 O O . ASP A 1 87 ? 7.919 19.502 -7.176 1.00 86.69 87 ASP A O 1
ATOM 657 N N . HIS A 1 88 ? 8.568 17.514 -7.971 1.00 85.81 88 HIS A N 1
ATOM 658 C CA . HIS A 1 88 ? 8.081 17.699 -9.339 1.00 85.81 88 HIS A CA 1
ATOM 659 C C . HIS A 1 88 ? 6.721 17.026 -9.584 1.00 85.81 88 HIS A C 1
ATOM 661 O O . HIS A 1 88 ? 6.252 16.979 -10.720 1.00 85.81 88 HIS A O 1
ATOM 667 N N . GLY A 1 89 ? 6.093 16.463 -8.547 1.00 86.81 89 GLY A N 1
ATOM 668 C CA . GLY A 1 89 ? 4.802 15.782 -8.644 1.00 86.81 89 GLY A CA 1
ATOM 669 C C . GLY A 1 89 ? 4.862 14.366 -9.227 1.00 86.81 89 GLY A C 1
ATOM 670 O O . GLY A 1 89 ? 3.809 13.765 -9.434 1.00 86.81 89 GLY A O 1
ATOM 671 N N . LYS A 1 90 ? 6.056 13.804 -9.477 1.00 88.56 90 LYS A N 1
ATOM 672 C CA . LYS A 1 90 ? 6.185 12.404 -9.912 1.00 88.56 90 LYS A CA 1
ATOM 673 C C . LYS A 1 90 ? 5.928 11.470 -8.735 1.00 88.56 90 LYS A C 1
ATOM 675 O O . LYS A 1 90 ? 6.488 11.680 -7.660 1.00 88.56 90 LYS A O 1
ATOM 680 N N . GLN A 1 91 ? 5.134 10.428 -8.963 1.00 93.25 91 GLN A N 1
ATOM 681 C CA . GLN A 1 91 ? 4.832 9.392 -7.976 1.00 93.25 91 GLN A CA 1
ATOM 682 C C . GLN A 1 91 ? 6.040 8.461 -7.838 1.00 93.25 91 GLN A C 1
ATOM 684 O O . GLN A 1 91 ? 6.308 7.646 -8.717 1.00 93.25 91 GLN A O 1
ATOM 689 N N . VAL A 1 92 ? 6.788 8.618 -6.749 1.00 90.19 92 VAL A N 1
ATOM 690 C CA . VAL A 1 92 ? 8.045 7.892 -6.479 1.00 90.19 92 VAL A CA 1
ATOM 691 C C . VAL A 1 92 ? 7.909 6.895 -5.334 1.00 90.19 92 VAL A C 1
ATOM 693 O O . VAL A 1 92 ? 8.800 6.088 -5.099 1.00 90.19 92 VAL A O 1
ATOM 696 N N . GLY A 1 93 ? 6.796 6.937 -4.606 1.00 92.31 93 GLY A N 1
ATOM 697 C CA . GLY A 1 93 ? 6.565 6.053 -3.478 1.00 92.31 93 GLY A CA 1
ATOM 698 C C . GLY A 1 93 ? 5.090 5.810 -3.201 1.00 92.31 93 GLY A C 1
ATOM 699 O O . GLY A 1 93 ? 4.213 6.472 -3.758 1.00 92.31 93 GLY A O 1
ATOM 700 N N . ALA A 1 94 ? 4.823 4.840 -2.344 1.00 94.19 94 ALA A N 1
ATOM 701 C CA . ALA A 1 94 ? 3.501 4.501 -1.855 1.00 94.19 94 ALA A CA 1
ATOM 702 C C . ALA A 1 94 ? 3.503 4.564 -0.331 1.00 94.19 94 ALA A C 1
ATOM 704 O O . ALA A 1 94 ? 4.530 4.331 0.306 1.00 94.19 94 ALA A O 1
ATOM 705 N N . GLN A 1 95 ? 2.353 4.885 0.247 1.00 92.88 95 GLN A N 1
ATOM 706 C CA . GLN A 1 95 ? 2.157 4.838 1.684 1.00 92.88 95 GLN A CA 1
ATOM 707 C C . GLN A 1 95 ? 0.826 4.188 2.032 1.00 92.88 95 GLN A C 1
ATOM 709 O O . GLN A 1 95 ? -0.180 4.428 1.357 1.00 92.88 95 GLN A O 1
ATOM 714 N N . TRP A 1 96 ? 0.808 3.443 3.131 1.00 91.81 96 TRP A N 1
ATOM 715 C CA . TRP A 1 96 ? -0.407 2.943 3.761 1.00 91.81 96 TRP A CA 1
ATOM 716 C C . TRP A 1 96 ? -0.405 3.296 5.236 1.00 91.81 96 TRP A C 1
ATOM 718 O O . TRP A 1 96 ? 0.601 3.155 5.920 1.00 91.81 96 TRP A O 1
ATOM 728 N N . ILE A 1 97 ? -1.550 3.755 5.728 1.00 88.00 97 ILE A N 1
ATOM 729 C CA . ILE A 1 97 ? -1.745 4.045 7.149 1.00 88.00 97 ILE A CA 1
ATOM 730 C C . ILE A 1 97 ? -2.788 3.081 7.680 1.00 88.00 97 ILE A C 1
ATOM 732 O O . ILE A 1 97 ? -3.813 2.875 7.034 1.00 88.00 97 ILE A O 1
ATOM 736 N N . LEU A 1 98 ? -2.569 2.533 8.866 1.00 87.25 98 LEU A N 1
ATOM 737 C CA . LEU A 1 98 ? -3.527 1.671 9.534 1.00 87.25 98 LEU A CA 1
ATOM 738 C C . LEU A 1 98 ? -4.227 2.407 10.679 1.00 87.25 98 LEU A C 1
ATOM 740 O O . LEU A 1 98 ? -3.604 2.988 11.568 1.00 87.25 98 LEU A O 1
ATOM 744 N N . PHE A 1 99 ? -5.555 2.324 10.675 1.00 84.31 99 PHE A N 1
ATOM 745 C CA . PHE A 1 99 ? -6.406 2.767 11.768 1.00 84.31 99 PHE A CA 1
ATOM 746 C C . PHE A 1 99 ? -7.171 1.584 12.351 1.00 84.31 99 PHE A C 1
ATOM 748 O O . PHE A 1 99 ? -7.892 0.887 11.635 1.00 84.31 99 PHE A O 1
ATOM 755 N N . GLU A 1 100 ? -7.067 1.402 13.663 1.00 83.00 100 GLU A N 1
ATOM 756 C CA . GLU A 1 100 ? -7.835 0.412 14.412 1.00 83.00 100 GLU A CA 1
ATOM 757 C C . GLU A 1 100 ? -9.334 0.774 14.479 1.00 83.00 100 GLU A C 1
ATOM 759 O O . GLU A 1 100 ? -9.707 1.949 14.560 1.00 83.00 100 GLU A O 1
ATOM 764 N N . ASN A 1 101 ? -10.205 -0.243 14.517 1.00 83.81 101 ASN A N 1
ATOM 765 C CA . ASN A 1 101 ? -11.579 -0.075 14.983 1.00 83.81 101 ASN A CA 1
ATOM 766 C C . ASN A 1 101 ? -11.608 0.045 16.514 1.00 83.81 101 ASN A C 1
ATOM 768 O O . ASN A 1 101 ? -11.490 -0.958 17.231 1.00 83.81 101 ASN A O 1
ATOM 772 N N . LYS A 1 102 ? -11.870 1.250 17.023 1.00 80.50 102 LYS A N 1
ATOM 773 C CA . LYS A 1 102 ? -11.835 1.528 18.464 1.00 80.50 102 LYS A CA 1
ATOM 774 C C . LYS A 1 102 ? -13.012 0.931 19.228 1.00 80.50 102 LYS A C 1
ATOM 776 O O . LYS A 1 102 ? -12.910 0.738 20.435 1.00 80.50 102 LYS A O 1
ATOM 781 N N . LEU A 1 103 ? -14.126 0.622 18.557 1.00 78.19 103 LEU A N 1
ATOM 782 C CA . LEU A 1 103 ? -15.302 0.044 19.223 1.00 78.19 103 LEU A CA 1
ATOM 783 C C . LEU A 1 103 ? -15.085 -1.400 19.677 1.00 78.19 10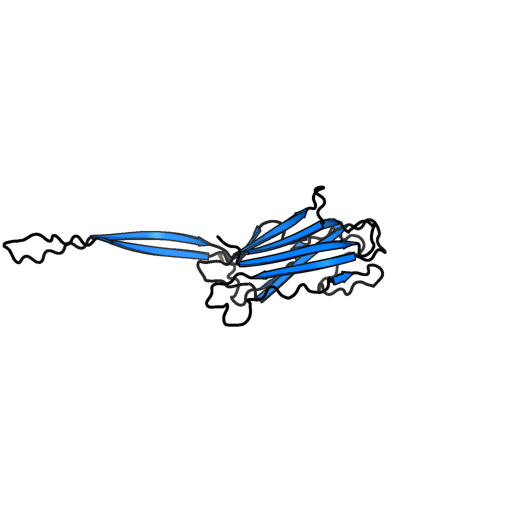3 LEU A C 1
ATOM 785 O O . LEU A 1 103 ? -15.709 -1.829 20.643 1.00 78.19 103 LEU A O 1
ATOM 789 N N . VAL A 1 104 ? -14.233 -2.153 18.983 1.00 74.75 104 VAL A N 1
ATOM 790 C CA . VAL A 1 104 ? -13.981 -3.577 19.277 1.00 74.75 104 VAL A CA 1
ATOM 791 C C . VAL A 1 104 ? -12.538 -3.867 19.654 1.00 74.75 104 VAL A C 1
ATOM 793 O O . VAL A 1 104 ? -12.180 -5.043 19.789 1.00 74.75 104 VAL A O 1
ATOM 796 N N . ALA A 1 105 ? -11.730 -2.809 19.788 1.00 77.62 105 ALA A N 1
ATOM 797 C CA . ALA A 1 105 ? -10.282 -2.891 19.907 1.00 77.62 105 ALA A CA 1
ATOM 798 C C . ALA A 1 105 ? -9.747 -3.939 18.918 1.00 77.62 105 ALA A C 1
ATOM 800 O O . ALA A 1 105 ? -9.297 -5.020 19.318 1.00 77.62 105 ALA A O 1
ATOM 801 N N . SER A 1 106 ? -9.981 -3.721 17.614 1.00 71.06 106 SER A N 1
ATOM 802 C CA . SER A 1 106 ? -9.693 -4.734 16.587 1.00 71.06 106 SER A CA 1
ATOM 803 C C . SER A 1 106 ? -8.239 -5.201 16.589 1.00 71.06 106 SER A C 1
ATOM 805 O O . SER A 1 106 ? -7.984 -6.296 16.093 1.00 71.06 106 SER A O 1
ATOM 807 N N . GLY A 1 107 ? -7.330 -4.411 17.160 1.00 74.38 107 GLY A N 1
ATOM 808 C CA . GLY A 1 107 ? -5.893 -4.551 17.014 1.00 74.38 107 GLY A CA 1
ATOM 809 C C . GLY A 1 107 ? -5.439 -4.219 15.597 1.00 74.38 107 GLY A C 1
ATOM 810 O O . GLY A 1 107 ? -6.215 -3.714 14.771 1.00 74.38 107 GLY A O 1
ATOM 811 N N . THR A 1 108 ? -4.181 -4.546 15.325 1.00 75.94 108 THR A N 1
ATOM 812 C CA . THR A 1 108 ? -3.570 -4.487 14.000 1.00 75.94 108 THR A CA 1
ATOM 813 C C . THR A 1 108 ? -3.777 -5.820 13.255 1.00 75.94 108 THR A C 1
ATOM 815 O O . THR A 1 108 ? -3.972 -6.865 13.886 1.00 75.94 108 THR A O 1
ATOM 818 N N . PRO A 1 109 ? -3.812 -5.825 11.911 1.00 81.19 109 PRO A N 1
ATOM 819 C CA . PRO A 1 109 ? -3.761 -7.048 11.121 1.00 81.19 109 PRO A CA 1
ATOM 820 C C . PRO A 1 109 ? -2.513 -7.874 11.454 1.00 81.19 109 PRO A C 1
ATOM 822 O O . PRO A 1 109 ? -1.431 -7.325 11.639 1.00 81.19 109 PRO A O 1
ATOM 825 N N . ARG A 1 110 ? -2.644 -9.204 11.438 1.00 81.88 110 ARG A N 1
ATOM 826 C CA . ARG A 1 110 ? -1.515 -10.138 11.576 1.00 81.88 110 ARG A CA 1
ATOM 827 C C . ARG A 1 110 ? -0.676 -10.234 10.298 1.00 81.88 110 ARG A C 1
ATOM 829 O O . ARG A 1 110 ? 0.479 -10.641 10.342 1.00 81.88 110 ARG A O 1
ATOM 836 N N . PHE A 1 111 ? -1.292 -9.954 9.149 1.00 84.94 111 PHE A N 1
ATOM 837 C CA . PHE A 1 111 ? -0.667 -10.059 7.836 1.00 84.94 111 PHE A CA 1
ATOM 838 C C . PHE A 1 111 ? -1.267 -9.027 6.887 1.00 84.94 111 PHE A C 1
ATOM 840 O O . PHE A 1 111 ? -2.490 -8.867 6.826 1.00 84.94 111 PHE A O 1
ATOM 847 N N . MET A 1 112 ? -0.394 -8.355 6.136 1.00 87.19 112 MET A N 1
ATOM 848 C CA . MET A 1 112 ? -0.761 -7.429 5.072 1.00 87.19 112 MET A CA 1
ATOM 849 C C . MET A 1 112 ? 0.101 -7.679 3.838 1.00 87.19 112 MET A C 1
ATOM 851 O O . MET A 1 112 ? 1.325 -7.760 3.923 1.00 87.19 112 MET A O 1
ATOM 855 N N . ARG A 1 113 ? -0.553 -7.775 2.682 1.00 89.69 113 ARG A N 1
ATOM 856 C CA . ARG A 1 113 ? 0.073 -7.729 1.364 1.00 89.69 113 ARG A CA 1
ATOM 857 C C . ARG A 1 113 ? -0.554 -6.599 0.565 1.00 89.69 113 ARG A C 1
ATOM 859 O O . ARG A 1 113 ? -1.770 -6.581 0.365 1.00 89.69 113 ARG A O 1
ATOM 866 N N . PHE A 1 114 ? 0.299 -5.704 0.092 1.00 91.38 114 PHE A N 1
ATOM 867 C CA . PHE A 1 114 ? -0.035 -4.634 -0.839 1.00 91.38 114 PHE A CA 1
ATOM 868 C C . PHE A 1 114 ? 0.543 -4.946 -2.219 1.00 91.38 114 PHE A C 1
ATOM 870 O O . PHE A 1 114 ? 1.408 -5.814 -2.356 1.00 91.38 114 PHE A O 1
ATOM 877 N N . ALA A 1 115 ? 0.054 -4.252 -3.242 1.00 92.06 115 ALA A N 1
ATOM 878 C CA . ALA A 1 115 ? 0.563 -4.379 -4.601 1.00 92.06 115 ALA A CA 1
ATOM 879 C C . ALA A 1 115 ? 0.912 -3.004 -5.169 1.00 92.06 115 ALA A C 1
ATOM 881 O O . ALA A 1 115 ? 0.162 -2.044 -4.996 1.00 92.06 115 ALA A O 1
ATOM 882 N N . ILE A 1 116 ? 2.045 -2.926 -5.863 1.00 93.75 116 ILE A N 1
ATOM 883 C CA . ILE A 1 116 ? 2.530 -1.725 -6.545 1.00 93.75 116 ILE A CA 1
ATOM 884 C C . ILE A 1 116 ? 2.849 -2.116 -7.982 1.00 93.75 116 ILE A C 1
ATOM 886 O O . ILE A 1 116 ? 3.564 -3.088 -8.216 1.00 93.75 116 ILE A O 1
ATOM 890 N N . LEU A 1 117 ? 2.323 -1.354 -8.936 1.00 94.25 117 LEU A N 1
ATOM 891 C CA . LEU A 1 117 ? 2.711 -1.437 -10.337 1.00 94.25 117 LEU A CA 1
ATOM 892 C C . LEU A 1 117 ? 3.680 -0.300 -10.643 1.00 94.25 117 LEU A C 1
ATOM 894 O O . LEU A 1 117 ? 3.331 0.871 -10.480 1.00 94.25 117 LEU A O 1
ATOM 898 N N . LEU A 1 118 ? 4.871 -0.657 -11.111 1.00 93.88 118 LEU A N 1
ATOM 899 C CA . LEU A 1 118 ? 5.914 0.282 -11.505 1.00 93.88 118 LEU A CA 1
ATOM 900 C C . LEU A 1 118 ? 5.923 0.461 -13.024 1.00 93.88 118 LEU A C 1
ATOM 902 O O . LEU A 1 118 ? 5.811 -0.507 -13.772 1.00 93.88 118 LEU A O 1
ATOM 906 N N . GLY A 1 119 ? 6.077 1.703 -13.467 1.00 92.00 119 GLY A N 1
ATOM 907 C CA . GLY A 1 119 ? 6.483 2.059 -14.818 1.00 92.00 119 GLY A CA 1
ATOM 908 C C . GLY A 1 119 ? 7.974 2.370 -14.829 1.00 92.00 119 GLY A C 1
ATOM 909 O O . GLY A 1 119 ? 8.446 3.189 -14.036 1.00 92.00 119 GLY A O 1
ATOM 910 N N . ARG A 1 120 ? 8.712 1.718 -15.724 1.00 90.25 120 ARG A N 1
ATOM 911 C CA . ARG A 1 120 ? 10.149 1.927 -15.919 1.00 90.25 120 ARG A CA 1
ATOM 912 C C . ARG A 1 120 ? 10.384 2.545 -17.289 1.00 90.25 120 ARG A C 1
ATOM 914 O O . ARG A 1 120 ? 9.690 2.204 -18.240 1.00 90.25 120 ARG A O 1
ATOM 921 N N . GLU A 1 121 ? 11.345 3.458 -17.374 1.00 87.50 121 GLU A N 1
ATOM 922 C CA . GLU A 1 121 ? 11.808 3.985 -18.666 1.00 87.50 121 GLU A CA 1
ATOM 923 C C . GLU A 1 121 ? 12.845 3.044 -19.300 1.00 87.50 121 GLU A C 1
ATOM 925 O O . GLU A 1 121 ? 12.896 2.927 -20.522 1.00 87.50 121 GLU A O 1
ATOM 930 N N . ASN A 1 122 ? 13.625 2.340 -18.471 1.00 87.38 122 ASN A N 1
ATOM 931 C CA . ASN A 1 122 ? 14.577 1.315 -18.877 1.00 87.38 122 ASN A CA 1
ATOM 932 C C . ASN A 1 122 ? 14.260 -0.009 -18.162 1.00 87.38 122 ASN A C 1
ATOM 934 O O . ASN A 1 122 ? 14.227 -0.065 -16.933 1.00 87.38 122 ASN A O 1
ATOM 938 N N . ASP A 1 123 ? 14.021 -1.066 -18.936 1.00 85.12 123 ASP A N 1
ATOM 939 C CA . ASP A 1 123 ? 13.641 -2.383 -18.423 1.00 85.12 123 ASP A CA 1
ATOM 940 C C . ASP A 1 123 ? 14.811 -3.235 -17.933 1.00 85.12 123 ASP A C 1
ATOM 942 O O . ASP A 1 123 ? 14.565 -4.283 -17.350 1.00 85.12 123 ASP A O 1
ATOM 946 N N . GLU A 1 124 ? 16.053 -2.796 -18.129 1.00 87.75 124 GLU A N 1
ATOM 947 C CA . GLU A 1 124 ? 17.257 -3.503 -17.671 1.00 87.75 124 GLU A CA 1
ATOM 948 C C . GLU A 1 124 ? 17.885 -2.847 -16.435 1.00 87.75 124 GLU A C 1
ATOM 950 O O . GLU A 1 124 ? 18.793 -3.400 -15.823 1.00 87.75 124 GLU A O 1
ATOM 955 N N . GLU A 1 125 ? 17.427 -1.651 -16.067 1.00 89.00 125 GLU A N 1
ATOM 956 C CA . GLU A 1 125 ? 18.087 -0.852 -15.046 1.00 89.00 125 GLU A CA 1
ATOM 957 C C . GLU A 1 125 ? 17.696 -1.252 -13.618 1.00 89.00 125 GLU A C 1
ATOM 959 O O . GLU A 1 125 ? 16.520 -1.249 -13.246 1.00 89.00 125 GLU A O 1
ATOM 964 N N . GLU A 1 126 ? 18.713 -1.517 -12.797 1.00 91.56 126 GLU A N 1
ATOM 965 C CA . GLU A 1 126 ? 18.549 -1.763 -11.369 1.00 91.56 126 GLU A CA 1
ATOM 966 C C . GLU A 1 126 ? 17.973 -0.547 -10.634 1.00 91.56 126 GLU A C 1
ATOM 968 O O . GLU A 1 126 ? 18.334 0.616 -10.860 1.00 91.56 126 GLU A O 1
ATOM 973 N N . PHE A 1 127 ? 17.082 -0.836 -9.694 1.00 91.44 127 PHE A N 1
ATOM 974 C CA . PHE A 1 127 ? 16.484 0.171 -8.836 1.00 91.44 127 PHE A CA 1
ATOM 975 C C . PHE A 1 127 ? 16.321 -0.364 -7.421 1.00 91.44 127 PHE A C 1
ATOM 977 O O . PHE A 1 127 ? 16.317 -1.569 -7.175 1.00 91.44 127 PHE A O 1
ATOM 984 N N . GLU A 1 128 ? 16.151 0.548 -6.478 1.00 91.19 128 GLU A N 1
ATOM 985 C CA . GLU A 1 128 ? 16.057 0.229 -5.065 1.00 91.19 128 GLU A CA 1
ATOM 986 C C . GLU A 1 128 ? 14.729 0.709 -4.471 1.00 91.19 128 GLU A C 1
ATOM 988 O O . GLU A 1 128 ? 14.182 1.734 -4.888 1.00 91.19 128 GLU A O 1
ATOM 993 N N . CYS A 1 129 ? 14.204 -0.024 -3.486 1.00 88.56 129 CYS A N 1
ATOM 994 C CA . CYS A 1 129 ? 13.072 0.406 -2.667 1.00 88.56 129 CYS A CA 1
ATOM 995 C C . CYS A 1 129 ? 13.478 0.473 -1.204 1.00 88.56 129 CYS A C 1
ATOM 997 O O . CYS A 1 129 ? 13.851 -0.534 -0.601 1.00 88.56 129 CYS A O 1
ATOM 999 N N . LYS A 1 130 ? 13.303 1.643 -0.599 1.00 86.62 130 LYS A N 1
ATOM 1000 C CA . LYS A 1 130 ? 13.371 1.785 0.850 1.00 86.62 130 LYS A CA 1
ATOM 1001 C C . LYS A 1 130 ? 11.987 1.577 1.451 1.00 86.62 130 LYS A C 1
ATOM 1003 O O . LYS A 1 130 ? 11.057 2.287 1.070 1.00 86.62 130 LYS A O 1
ATOM 1008 N N . VAL A 1 131 ? 11.876 0.633 2.382 1.00 83.38 131 VAL A N 1
ATOM 1009 C CA . VAL A 1 131 ? 10.655 0.369 3.154 1.00 83.38 131 VAL A CA 1
ATOM 1010 C C . VAL A 1 131 ? 10.838 0.921 4.565 1.00 83.38 131 VAL A C 1
ATOM 1012 O O . VAL A 1 131 ? 11.860 0.671 5.198 1.00 83.38 131 VAL A O 1
ATOM 1015 N N . THR A 1 132 ? 9.861 1.677 5.053 1.00 80.88 132 THR A N 1
ATOM 1016 C CA . THR A 1 132 ? 9.827 2.204 6.420 1.00 80.88 132 THR A CA 1
ATOM 1017 C C . THR A 1 132 ? 8.502 1.820 7.054 1.00 80.88 132 THR A C 1
ATOM 1019 O O . THR A 1 132 ? 7.454 2.163 6.516 1.00 80.88 132 THR A O 1
ATOM 1022 N N . ILE A 1 133 ? 8.559 1.165 8.214 1.00 78.56 133 ILE A N 1
ATOM 1023 C CA . ILE A 1 133 ? 7.386 0.853 9.032 1.00 78.56 133 ILE A CA 1
ATOM 1024 C C . ILE A 1 133 ? 7.517 1.617 10.348 1.00 78.56 133 ILE A C 1
ATOM 1026 O O . ILE A 1 133 ? 8.432 1.359 11.130 1.00 78.56 133 ILE A O 1
ATOM 1030 N N . ASP A 1 134 ? 6.590 2.537 10.592 1.00 73.12 134 ASP A N 1
ATOM 1031 C CA . ASP A 1 134 ? 6.479 3.286 11.839 1.00 73.12 134 ASP A CA 1
ATOM 1032 C C . ASP A 1 134 ? 5.232 2.829 12.594 1.00 73.12 134 ASP A C 1
ATOM 1034 O O . ASP A 1 134 ? 4.127 2.952 12.074 1.00 73.12 134 ASP A O 1
ATOM 1038 N N . ALA A 1 135 ? 5.409 2.335 13.821 1.00 68.62 135 ALA A N 1
ATOM 1039 C CA . ALA A 1 135 ? 4.331 1.880 14.697 1.00 68.62 135 ALA A CA 1
ATOM 1040 C C . ALA A 1 135 ? 4.249 2.740 15.965 1.00 68.62 135 ALA A C 1
ATOM 1042 O O . ALA A 1 135 ? 5.254 3.019 16.624 1.00 68.62 135 ALA A O 1
ATOM 1043 N N . ASN A 1 136 ? 3.043 3.151 16.330 1.00 62.97 136 ASN A N 1
ATOM 1044 C CA . ASN A 1 136 ? 2.728 4.039 17.437 1.00 62.97 136 ASN A CA 1
ATOM 1045 C C . ASN A 1 136 ? 1.585 3.430 18.256 1.00 62.97 136 ASN A C 1
ATOM 1047 O O . ASN A 1 136 ? 0.424 3.786 18.088 1.00 62.97 136 ASN A O 1
ATOM 1051 N N . GLY A 1 137 ? 1.931 2.475 19.122 1.00 54.38 137 GLY A N 1
ATOM 1052 C CA . GLY A 1 137 ? 0.976 1.786 19.987 1.00 54.38 137 GLY A CA 1
ATOM 1053 C C . GLY A 1 137 ? 0.830 2.421 21.373 1.00 54.38 137 GLY A C 1
ATOM 1054 O O . GLY A 1 137 ? 1.763 3.009 21.924 1.00 54.38 137 GLY A O 1
ATOM 1055 N N . ASP A 1 138 ? -0.344 2.233 21.980 1.00 49.66 138 ASP A N 1
ATOM 1056 C CA . ASP A 1 138 ? -0.628 2.623 23.363 1.00 49.66 138 ASP A CA 1
ATOM 1057 C C . ASP A 1 138 ? 0.407 2.000 24.333 1.00 49.66 138 ASP A C 1
ATOM 1059 O O . ASP A 1 138 ? 0.696 0.800 24.297 1.00 49.66 138 ASP A O 1
ATOM 1063 N N . TRP A 1 139 ? 0.953 2.826 25.230 1.00 42.69 139 TRP A N 1
ATOM 1064 C CA . TRP A 1 139 ? 2.072 2.592 26.171 1.00 42.69 139 TRP A CA 1
ATOM 1065 C C . TRP A 1 139 ? 2.099 1.257 26.948 1.00 42.69 139 TRP A C 1
ATOM 1067 O O . TRP A 1 139 ? 3.135 0.896 27.506 1.00 42.69 139 TRP A O 1
ATOM 1077 N N . LYS A 1 140 ? 0.994 0.504 27.006 1.00 44.28 140 LYS A N 1
ATOM 1078 C CA . LYS A 1 140 ? 0.938 -0.830 27.632 1.00 44.28 140 LYS A CA 1
ATOM 1079 C C . LYS A 1 140 ? 1.438 -1.960 26.723 1.00 44.28 140 LYS A C 1
ATOM 1081 O O . LYS A 1 140 ? 1.920 -2.960 27.245 1.00 44.28 140 LYS A O 1
ATOM 1086 N N . THR A 1 141 ? 1.380 -1.795 25.402 1.00 44.94 141 THR A N 1
ATOM 1087 C CA . THR A 1 141 ? 1.922 -2.749 24.408 1.00 44.94 141 THR A CA 1
ATOM 1088 C C . THR A 1 141 ? 3.409 -2.495 24.136 1.00 44.94 141 THR A C 1
ATOM 1090 O O . THR A 1 141 ? 4.159 -3.406 23.788 1.00 44.94 141 THR A O 1
ATOM 1093 N N . VAL A 1 142 ? 3.866 -1.269 24.406 1.00 44.38 142 VAL A N 1
ATOM 1094 C CA . VAL A 1 142 ? 5.264 -0.823 24.296 1.00 44.38 142 VAL A CA 1
ATOM 1095 C C . VAL A 1 142 ? 6.231 -1.663 25.145 1.00 44.38 142 VAL A C 1
ATOM 1097 O O . VAL A 1 142 ? 7.387 -1.828 24.765 1.00 44.38 142 VAL A O 1
ATOM 1100 N N . LEU A 1 143 ? 5.768 -2.275 26.243 1.00 38.00 143 LEU A N 1
ATOM 1101 C CA . LEU A 1 143 ? 6.599 -3.157 27.075 1.00 38.00 143 LEU A CA 1
ATOM 1102 C C . LEU A 1 143 ? 6.913 -4.534 26.443 1.00 38.00 143 LEU A C 1
ATOM 1104 O O . LEU A 1 143 ? 7.709 -5.273 27.016 1.00 38.00 143 LEU A O 1
ATOM 1108 N N . GLY A 1 144 ? 6.302 -4.901 25.306 1.00 42.16 144 GLY A N 1
ATOM 1109 C CA . GLY A 1 144 ? 6.362 -6.264 24.755 1.00 42.16 144 GLY A CA 1
ATOM 1110 C C . GLY A 1 144 ? 7.174 -6.483 23.473 1.00 42.16 144 GLY A C 1
ATOM 1111 O O . GLY A 1 144 ? 7.436 -7.640 23.157 1.00 42.16 144 GLY A O 1
ATOM 1112 N N . GLY A 1 145 ? 7.593 -5.438 22.743 1.00 40.78 145 GLY A N 1
ATOM 1113 C CA . GLY A 1 145 ? 8.526 -5.625 21.613 1.00 40.78 145 GLY A CA 1
ATOM 1114 C C . GLY A 1 145 ? 8.262 -4.879 20.303 1.00 40.78 145 GLY A C 1
ATOM 1115 O O . GLY A 1 145 ? 8.871 -5.239 19.304 1.00 40.78 145 GLY A O 1
ATOM 1116 N N . LEU A 1 146 ? 7.407 -3.853 20.269 1.00 44.53 146 LEU A N 1
ATOM 1117 C CA . LEU A 1 146 ? 7.187 -3.037 19.060 1.00 44.53 146 LEU A CA 1
ATOM 1118 C C . LEU A 1 146 ? 7.298 -1.534 19.345 1.00 44.53 146 LEU A C 1
ATOM 1120 O O . LEU A 1 146 ? 6.471 -0.741 18.916 1.00 44.53 146 LEU A O 1
ATOM 1124 N N . VAL A 1 147 ? 8.321 -1.130 20.100 1.00 39.38 147 VAL A N 1
ATOM 1125 C CA . VAL A 1 147 ? 8.819 0.250 20.035 1.00 39.38 147 VAL A CA 1
ATOM 1126 C C . VAL A 1 147 ? 10.263 0.199 19.597 1.00 39.38 147 VAL A C 1
ATOM 1128 O O . VAL A 1 147 ? 11.188 0.005 20.380 1.00 39.38 147 VAL A O 1
ATOM 1131 N N . GLY A 1 148 ? 10.411 0.345 18.295 1.00 41.00 148 GLY A N 1
ATOM 1132 C CA . GLY A 1 148 ? 11.656 0.579 17.609 1.00 41.00 148 GLY A CA 1
ATOM 1133 C C . GLY A 1 148 ? 11.270 1.047 16.222 1.00 41.00 148 GLY A C 1
ATOM 1134 O O . GLY A 1 148 ? 10.587 0.320 15.508 1.00 41.00 148 GLY A O 1
ATOM 1135 N N . SER A 1 149 ? 11.699 2.247 15.834 1.00 44.19 149 SER A N 1
ATOM 1136 C CA . SER A 1 149 ? 12.034 2.427 14.425 1.00 44.19 149 SER A CA 1
ATOM 1137 C C . SER A 1 149 ? 13.054 1.327 14.155 1.00 44.19 149 SER A C 1
ATOM 1139 O O . SER A 1 149 ? 14.097 1.295 14.821 1.00 44.19 149 SER A O 1
ATOM 1141 N N . ALA A 1 150 ? 12.706 0.346 13.319 1.00 43.81 150 ALA A N 1
ATOM 1142 C CA . ALA A 1 150 ? 13.706 -0.608 12.869 1.00 43.81 150 ALA A CA 1
ATOM 1143 C C . ALA A 1 150 ? 14.885 0.230 12.338 1.00 43.81 150 ALA A C 1
ATOM 1145 O O . ALA A 1 150 ? 14.636 1.238 11.661 1.00 43.81 150 ALA A O 1
ATOM 1146 N N . PRO A 1 151 ? 16.145 -0.074 12.711 1.00 49.22 151 PRO A N 1
ATOM 1147 C C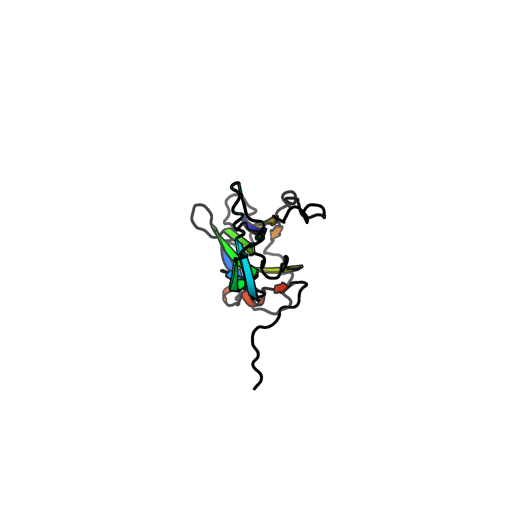A . PRO A 1 151 ? 17.281 0.631 12.128 1.00 49.22 151 PRO A CA 1
ATOM 1148 C C . PRO A 1 151 ? 17.093 0.621 10.614 1.00 49.22 151 PRO A C 1
ATOM 1150 O O . PRO A 1 151 ? 16.666 -0.399 10.091 1.00 49.22 151 PRO A O 1
ATOM 1153 N N . SER A 1 152 ? 17.318 1.765 9.956 1.00 54.41 152 SER A N 1
ATOM 1154 C CA . SER A 1 152 ? 17.059 1.928 8.521 1.00 54.41 152 SER A CA 1
ATOM 1155 C C . SER A 1 152 ? 17.589 0.713 7.766 1.00 54.41 152 SER A C 1
ATOM 1157 O O . SER A 1 152 ? 18.803 0.612 7.603 1.00 54.41 152 SER A O 1
ATOM 1159 N N . ASP A 1 153 ? 16.692 -0.178 7.344 1.00 63.09 153 ASP A N 1
ATOM 1160 C CA . ASP A 1 153 ? 17.089 -1.386 6.634 1.00 63.09 153 ASP A CA 1
ATOM 1161 C C . ASP A 1 153 ? 17.802 -0.985 5.338 1.00 63.09 153 ASP A C 1
ATOM 1163 O O . ASP A 1 153 ? 17.527 0.079 4.755 1.00 63.09 153 ASP A O 1
ATOM 1167 N N . ASP A 1 154 ? 18.739 -1.832 4.909 1.00 78.12 154 ASP A N 1
ATOM 1168 C CA . ASP A 1 154 ? 19.338 -1.709 3.586 1.00 78.12 154 ASP A CA 1
ATOM 1169 C C . ASP A 1 154 ? 18.211 -1.753 2.542 1.00 78.12 154 ASP A C 1
ATOM 1171 O O . ASP A 1 154 ? 17.273 -2.553 2.667 1.00 78.12 154 ASP A O 1
ATOM 1175 N N . PRO A 1 155 ? 18.243 -0.873 1.530 1.00 83.31 155 PRO A N 1
ATOM 1176 C CA . PRO A 1 155 ? 17.172 -0.817 0.558 1.00 83.31 155 PRO A CA 1
ATOM 1177 C C . PRO A 1 155 ? 17.099 -2.132 -0.228 1.00 83.31 155 PRO A C 1
ATOM 1179 O O . PRO A 1 155 ? 18.102 -2.795 -0.496 1.00 83.31 155 PRO A O 1
ATOM 1182 N N . ILE A 1 156 ? 15.884 -2.515 -0.611 1.00 85.94 156 ILE A N 1
ATOM 1183 C CA . ILE A 1 156 ? 15.650 -3.714 -1.410 1.00 85.94 156 ILE A CA 1
ATOM 1184 C C . ILE A 1 156 ? 16.116 -3.419 -2.833 1.00 85.94 156 ILE A C 1
ATOM 1186 O O . ILE A 1 156 ? 15.528 -2.564 -3.494 1.00 85.94 156 ILE A O 1
ATOM 1190 N N . LEU A 1 157 ? 17.140 -4.132 -3.300 1.00 89.69 157 LEU A N 1
ATOM 1191 C CA . LEU A 1 157 ? 17.624 -4.054 -4.677 1.00 89.69 157 LEU A CA 1
ATOM 1192 C C . LEU A 1 157 ? 16.758 -4.917 -5.601 1.00 89.69 157 LEU A C 1
ATOM 1194 O O . LEU A 1 157 ? 16.516 -6.096 -5.326 1.00 89.69 157 LEU A O 1
ATOM 1198 N N . PHE A 1 158 ? 16.323 -4.334 -6.712 1.00 89.81 158 PHE A N 1
ATOM 1199 C CA . PHE A 1 158 ? 15.608 -5.010 -7.782 1.00 89.81 158 PHE A CA 1
ATOM 1200 C C . PHE A 1 158 ? 16.483 -5.031 -9.028 1.00 89.81 158 PHE A C 1
ATOM 1202 O O . PHE A 1 158 ? 16.823 -3.975 -9.555 1.00 89.81 158 PHE A O 1
ATOM 1209 N N . ASP A 1 159 ? 16.782 -6.237 -9.506 1.00 91.00 159 ASP A N 1
ATOM 1210 C CA . ASP A 1 159 ? 17.401 -6.485 -10.808 1.00 91.00 159 ASP A CA 1
ATOM 1211 C C . ASP A 1 159 ? 16.312 -6.972 -11.784 1.00 91.00 159 ASP A C 1
ATOM 1213 O O . ASP A 1 159 ? 15.837 -8.109 -11.664 1.00 91.00 159 ASP A O 1
ATOM 1217 N N . PRO A 1 160 ? 15.866 -6.114 -12.721 1.00 89.12 160 PRO A N 1
ATOM 1218 C CA . PRO A 1 160 ? 14.883 -6.464 -13.741 1.00 89.12 160 PRO A CA 1
ATOM 1219 C C . PRO A 1 160 ? 15.237 -7.613 -14.678 1.00 89.12 160 PRO A C 1
ATOM 1221 O O . PRO A 1 160 ? 14.329 -8.190 -15.276 1.00 89.12 160 PRO A O 1
ATOM 1224 N N . VAL A 1 161 ? 16.528 -7.895 -14.859 1.00 90.31 161 VAL A N 1
ATOM 1225 C CA . VAL A 1 161 ? 17.017 -8.905 -15.805 1.00 90.31 161 VAL A CA 1
ATOM 1226 C C . VAL A 1 161 ? 16.840 -10.307 -15.220 1.00 90.31 161 VAL A C 1
ATOM 1228 O O . VAL A 1 161 ? 16.749 -11.297 -15.954 1.00 90.31 161 VAL A O 1
ATOM 1231 N N . LEU A 1 162 ? 16.735 -10.413 -13.892 1.00 88.88 162 LEU A N 1
ATOM 1232 C CA . LEU A 1 162 ? 16.433 -11.672 -13.229 1.00 88.88 162 LEU A CA 1
ATOM 1233 C C . LEU A 1 162 ? 14.973 -12.088 -13.452 1.00 88.88 162 LEU A C 1
ATOM 1235 O O . LEU A 1 162 ? 14.057 -11.263 -13.408 1.00 88.88 162 LEU A O 1
ATOM 1239 N N . PRO A 1 163 ? 14.715 -13.397 -13.630 1.00 84.38 163 PRO A N 1
ATOM 1240 C CA . PRO A 1 163 ? 13.358 -13.887 -13.787 1.00 84.38 163 PRO A CA 1
ATOM 1241 C C . PRO A 1 163 ? 12.517 -13.581 -12.536 1.00 84.38 163 PRO A C 1
ATOM 1243 O O . PRO A 1 163 ? 13.012 -13.676 -11.405 1.00 84.38 163 PRO A O 1
ATOM 1246 N N . PRO A 1 164 ? 11.218 -13.277 -12.704 1.00 81.44 164 PRO A N 1
ATOM 1247 C CA . PRO A 1 164 ? 10.347 -12.968 -11.583 1.00 81.44 164 PRO A CA 1
ATOM 1248 C C . PRO A 1 164 ? 10.243 -14.167 -10.637 1.00 81.44 164 PRO A C 1
ATOM 1250 O O . PRO A 1 164 ? 10.022 -15.304 -11.050 1.00 81.44 164 PRO A O 1
ATOM 1253 N N . THR A 1 165 ? 10.307 -13.907 -9.332 1.00 79.00 165 THR A N 1
ATOM 1254 C CA . THR A 1 165 ? 10.219 -14.962 -8.302 1.00 79.00 165 THR A CA 1
ATOM 1255 C C . THR A 1 165 ? 8.817 -15.577 -8.151 1.00 79.00 165 THR A C 1
ATOM 1257 O O . THR A 1 165 ? 8.647 -16.516 -7.377 1.00 79.00 165 THR A O 1
ATOM 1260 N N . ASN A 1 166 ? 7.816 -15.018 -8.847 1.00 67.88 166 ASN A N 1
ATOM 1261 C CA . ASN A 1 166 ? 6.385 -15.341 -8.832 1.00 67.88 166 ASN A CA 1
ATOM 1262 C C . ASN A 1 166 ? 5.856 -15.948 -7.516 1.00 67.88 166 ASN A C 1
ATOM 1264 O O . ASN A 1 166 ? 5.451 -17.108 -7.439 1.00 67.88 166 ASN A O 1
ATOM 1268 N N . LYS A 1 167 ? 5.810 -15.121 -6.466 1.00 67.50 167 LYS A N 1
ATOM 1269 C CA . LYS A 1 167 ? 5.224 -15.480 -5.161 1.00 67.50 167 LYS A CA 1
ATOM 1270 C C . LYS A 1 167 ? 3.767 -15.037 -4.999 1.00 67.50 167 LYS A C 1
ATOM 1272 O O . LYS A 1 167 ? 3.217 -15.133 -3.904 1.00 67.50 167 LYS A O 1
ATOM 1277 N N . LEU A 1 168 ? 3.126 -14.563 -6.068 1.00 69.56 168 LEU A N 1
ATOM 1278 C CA . LEU A 1 168 ? 1.798 -13.942 -6.004 1.00 69.56 168 LEU A CA 1
ATOM 1279 C C . LEU A 1 168 ? 0.640 -14.953 -5.969 1.00 69.56 168 LEU A C 1
ATOM 1281 O O . LEU A 1 168 ? -0.518 -14.550 -5.920 1.00 69.56 168 LEU A O 1
ATOM 1285 N N . ARG A 1 169 ? 0.943 -16.264 -5.958 1.00 69.00 169 ARG A N 1
ATOM 1286 C CA . ARG A 1 169 ? -0.015 -17.387 -5.836 1.00 69.00 169 ARG A CA 1
ATOM 1287 C C . ARG A 1 169 ? -1.156 -17.372 -6.872 1.00 69.00 169 ARG A C 1
ATOM 1289 O O . ARG A 1 169 ? -2.140 -18.089 -6.707 1.00 69.00 169 ARG A O 1
ATOM 1296 N N . LYS A 1 170 ? -1.013 -16.584 -7.939 1.00 75.06 170 LYS A N 1
ATOM 1297 C CA . LYS A 1 170 ? -1.948 -16.433 -9.056 1.00 75.06 170 LYS A CA 1
ATOM 1298 C C . LYS A 1 170 ? -1.157 -16.343 -10.357 1.00 75.06 170 LYS A C 1
ATOM 1300 O O . LYS A 1 170 ? -0.082 -15.748 -10.380 1.00 75.06 170 LYS A O 1
ATOM 1305 N N . ALA A 1 171 ? -1.689 -16.933 -11.424 1.00 81.38 171 ALA A N 1
ATOM 1306 C CA . ALA A 1 171 ? -1.190 -16.694 -12.772 1.00 81.38 171 ALA A CA 1
ATOM 1307 C C . ALA A 1 171 ? -1.714 -15.339 -13.265 1.00 81.38 171 ALA A C 1
ATOM 1309 O O . ALA A 1 171 ? -2.879 -15.015 -13.040 1.00 81.38 171 ALA A O 1
ATOM 1310 N N . TYR A 1 172 ? -0.860 -14.559 -13.915 1.00 85.06 172 TYR A N 1
ATOM 1311 C CA . TYR A 1 172 ? -1.201 -13.266 -14.499 1.00 85.06 172 TYR A CA 1
ATOM 1312 C C . TYR A 1 172 ? -0.382 -13.053 -15.770 1.00 85.06 172 TYR A C 1
ATOM 1314 O O . TYR A 1 172 ? 0.664 -13.678 -15.953 1.00 85.06 172 TYR A O 1
ATOM 1322 N N . ASP A 1 173 ? -0.889 -12.196 -16.651 1.00 86.50 173 ASP A N 1
ATOM 1323 C CA . ASP A 1 173 ? -0.209 -11.837 -17.888 1.00 86.50 173 ASP A CA 1
ATOM 1324 C C . ASP A 1 173 ? 0.972 -10.908 -17.581 1.00 86.50 173 ASP A C 1
ATOM 1326 O O . ASP A 1 173 ? 0.785 -9.746 -17.215 1.00 86.50 173 ASP A O 1
ATOM 1330 N N . ILE A 1 174 ? 2.185 -11.447 -17.694 1.00 84.81 174 ILE A N 1
ATOM 1331 C CA . ILE A 1 174 ? 3.429 -10.710 -17.454 1.00 84.81 174 ILE A CA 1
ATOM 1332 C C . ILE A 1 174 ? 3.742 -9.708 -18.572 1.00 84.81 174 ILE A C 1
ATOM 1334 O O . ILE A 1 174 ? 4.463 -8.748 -18.323 1.00 84.81 174 ILE A O 1
ATOM 1338 N N . GLU A 1 175 ? 3.155 -9.885 -19.759 1.00 85.88 175 GLU A N 1
ATOM 1339 C CA . GLU A 1 175 ? 3.344 -9.001 -20.915 1.00 85.88 175 GLU A CA 1
ATOM 1340 C C . GLU A 1 175 ? 2.370 -7.810 -20.886 1.00 85.88 175 GLU A C 1
ATOM 1342 O O . GLU A 1 175 ? 2.542 -6.829 -21.610 1.00 85.88 175 GLU A O 1
ATOM 1347 N N . ASN A 1 176 ? 1.335 -7.864 -20.036 1.00 89.38 176 ASN A N 1
ATOM 1348 C CA . ASN A 1 176 ? 0.320 -6.816 -19.921 1.00 89.38 176 ASN A CA 1
ATOM 1349 C C . ASN A 1 176 ? -0.090 -6.529 -18.467 1.00 89.38 176 ASN A C 1
ATOM 1351 O O . ASN A 1 176 ? -1.272 -6.548 -18.097 1.00 89.38 176 ASN A O 1
ATOM 1355 N N . LEU A 1 177 ? 0.898 -6.175 -17.642 1.00 90.06 177 LEU A N 1
ATOM 1356 C CA . LEU A 1 177 ? 0.690 -5.815 -16.234 1.00 90.06 177 LEU A CA 1
ATOM 1357 C C . LEU A 1 177 ? -0.260 -4.616 -16.043 1.00 90.06 177 LEU A C 1
ATOM 1359 O O . LEU A 1 177 ? -0.929 -4.502 -15.016 1.00 90.06 177 LEU A O 1
ATOM 1363 N N . GLY A 1 178 ? -0.362 -3.727 -17.037 1.00 89.50 178 GLY A N 1
ATOM 1364 C CA . GLY A 1 178 ? -1.247 -2.560 -16.997 1.00 89.50 178 GLY A CA 1
ATOM 1365 C C . GLY A 1 178 ? -2.737 -2.909 -16.935 1.00 89.50 178 GLY A C 1
ATOM 1366 O O . GLY A 1 178 ? -3.523 -2.119 -16.399 1.00 89.50 178 GLY A O 1
ATOM 1367 N N . SER A 1 179 ? -3.119 -4.087 -17.434 1.00 90.75 179 SER A N 1
ATOM 1368 C CA . SER A 1 179 ? -4.501 -4.579 -17.434 1.00 90.75 179 SER A CA 1
ATOM 1369 C C . SER A 1 179 ? -4.934 -5.237 -16.121 1.00 90.75 179 SER A C 1
ATOM 1371 O O . SER A 1 179 ? -6.127 -5.461 -15.924 1.00 90.75 179 SER A O 1
ATOM 1373 N N . LEU A 1 180 ? -3.988 -5.523 -15.220 1.00 90.56 180 LEU A N 1
ATOM 1374 C CA . LEU A 1 180 ? -4.270 -6.237 -13.981 1.00 90.56 180 LEU A CA 1
ATOM 1375 C C . LEU A 1 180 ? -5.113 -5.396 -13.019 1.00 90.56 180 LEU A C 1
ATOM 1377 O O . LEU A 1 180 ? -4.871 -4.198 -12.826 1.00 90.56 180 LEU A O 1
ATOM 1381 N N . ASP A 1 181 ? -6.061 -6.064 -12.364 1.00 91.69 181 ASP A N 1
ATOM 1382 C CA . ASP A 1 181 ? -6.680 -5.554 -11.148 1.00 91.69 181 ASP A CA 1
ATOM 1383 C C . ASP A 1 181 ? -5.736 -5.828 -9.970 1.00 91.69 181 ASP A C 1
ATOM 1385 O O . ASP A 1 181 ? -5.519 -6.972 -9.571 1.00 91.69 181 ASP A O 1
ATOM 1389 N N . LEU A 1 182 ? -5.125 -4.773 -9.428 1.00 92.31 182 LEU A N 1
ATOM 1390 C CA . LEU A 1 182 ? -4.173 -4.910 -8.327 1.00 92.31 182 LEU A CA 1
ATOM 1391 C C . LEU A 1 182 ? -4.848 -5.300 -7.004 1.00 92.31 182 LEU A C 1
ATOM 1393 O O . LEU A 1 182 ? -4.192 -5.900 -6.148 1.00 92.31 182 LEU A O 1
ATOM 1397 N N . ASP A 1 183 ? -6.140 -5.003 -6.821 1.00 91.75 183 ASP A N 1
ATOM 1398 C CA . ASP A 1 183 ? -6.865 -5.346 -5.592 1.00 91.75 183 ASP A CA 1
ATOM 1399 C C . ASP A 1 183 ? -6.972 -6.863 -5.392 1.00 91.75 183 ASP A C 1
ATOM 1401 O O . ASP A 1 183 ? -7.047 -7.341 -4.258 1.00 91.75 183 ASP A O 1
ATOM 1405 N N . GLU A 1 184 ? -6.883 -7.638 -6.473 1.00 91.00 184 GLU A N 1
ATOM 1406 C CA . GLU A 1 184 ? -6.838 -9.097 -6.438 1.00 91.00 184 GLU A CA 1
ATOM 1407 C C . GLU A 1 184 ? -5.623 -9.682 -5.710 1.00 91.00 184 GLU A C 1
ATOM 1409 O O . GLU A 1 184 ? -5.653 -10.857 -5.320 1.00 91.00 184 GLU A O 1
ATOM 1414 N N . PHE A 1 185 ? -4.557 -8.898 -5.562 1.00 90.25 185 PHE A N 1
ATOM 1415 C CA . PHE A 1 185 ? -3.324 -9.298 -4.890 1.00 90.25 185 PHE A CA 1
ATOM 1416 C C . PHE A 1 185 ? -3.274 -8.819 -3.435 1.00 90.25 185 PHE A C 1
ATOM 1418 O O . PHE A 1 185 ? -2.399 -9.263 -2.684 1.00 90.25 185 PHE A O 1
ATOM 1425 N N . VAL A 1 186 ? -4.225 -7.977 -3.015 1.00 91.12 186 VAL A N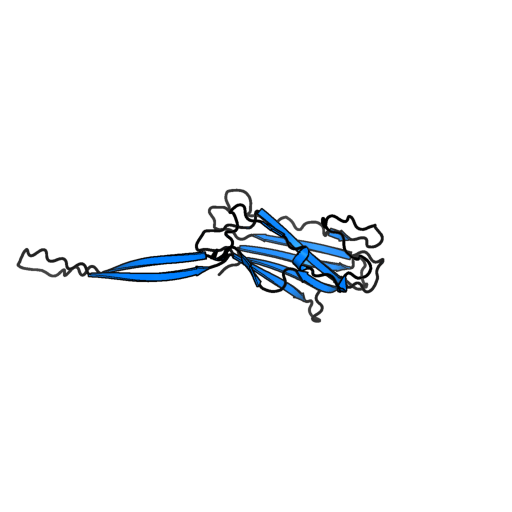 1
ATOM 1426 C CA . VAL A 1 186 ? -4.313 -7.453 -1.649 1.00 91.12 186 VAL A CA 1
ATOM 1427 C C . VAL A 1 186 ? -4.825 -8.528 -0.698 1.00 91.12 186 VAL A C 1
ATOM 1429 O O . VAL A 1 186 ? -5.866 -9.142 -0.920 1.00 91.12 186 VAL A O 1
ATOM 1432 N N . GLU A 1 187 ? -4.126 -8.714 0.415 1.00 89.88 187 GLU A N 1
ATOM 1433 C CA . GLU A 1 187 ? -4.520 -9.642 1.475 1.00 89.88 187 GLU A CA 1
ATOM 1434 C C . GLU A 1 187 ? -4.311 -8.953 2.820 1.00 89.88 187 GLU A C 1
ATOM 1436 O O . GLU A 1 187 ? -3.227 -8.452 3.097 1.00 89.88 187 GLU A O 1
ATOM 1441 N N . ILE A 1 188 ? -5.369 -8.861 3.626 1.00 89.19 188 ILE A N 1
ATOM 1442 C CA . ILE A 1 188 ? -5.326 -8.241 4.952 1.00 89.19 188 ILE A CA 1
ATOM 1443 C C . ILE A 1 188 ? -6.039 -9.186 5.907 1.00 89.19 188 ILE A C 1
ATOM 1445 O O . ILE A 1 188 ? -7.249 -9.396 5.794 1.00 89.19 188 ILE A O 1
ATOM 1449 N N . GLU A 1 189 ? -5.288 -9.758 6.838 1.00 86.69 189 GLU A N 1
ATOM 1450 C CA . GLU A 1 189 ? -5.791 -10.749 7.782 1.00 86.69 189 GLU A CA 1
ATOM 1451 C C . GLU A 1 189 ? -5.710 -10.222 9.210 1.00 86.69 189 GLU A C 1
ATOM 1453 O O . GLU A 1 189 ? -4.667 -9.747 9.647 1.00 86.69 189 GLU A O 1
ATOM 1458 N N . PHE A 1 190 ? -6.795 -10.366 9.966 1.00 81.25 190 PHE A N 1
ATOM 1459 C CA . PHE A 1 190 ? -6.815 -10.147 11.411 1.00 81.25 190 PHE A CA 1
ATOM 1460 C C . PHE A 1 190 ? -6.922 -11.498 12.121 1.00 81.25 190 PHE A C 1
ATOM 1462 O O . PHE A 1 190 ? -7.574 -12.408 11.613 1.00 81.25 190 PHE A O 1
ATOM 1469 N N . ASP A 1 191 ? -6.372 -11.608 13.333 1.00 74.50 191 ASP A N 1
ATOM 1470 C CA . ASP A 1 191 ? -6.581 -12.790 14.187 1.00 74.50 191 ASP A CA 1
ATOM 1471 C C . ASP A 1 191 ? -8.051 -12.949 14.618 1.00 74.50 191 ASP A C 1
ATOM 1473 O O . ASP A 1 191 ? -8.518 -14.048 14.923 1.00 74.50 191 ASP A O 1
ATOM 1477 N N . LYS A 1 192 ? -8.815 -11.849 14.627 1.00 64.56 192 LYS A N 1
ATOM 1478 C CA . LYS A 1 192 ? -10.256 -11.861 14.901 1.00 64.56 192 LYS A CA 1
ATOM 1479 C C . LYS A 1 192 ? -11.025 -12.143 13.599 1.00 64.56 192 LYS A C 1
ATOM 1481 O O . LYS A 1 192 ? -10.810 -11.433 12.616 1.00 64.56 192 LYS A O 1
ATOM 1486 N N . PRO A 1 193 ? -11.957 -13.117 13.570 1.00 56.31 193 PRO A N 1
ATOM 1487 C CA . PRO A 1 193 ? -12.686 -13.462 12.353 1.00 56.31 193 PRO A CA 1
ATOM 1488 C C . PRO A 1 193 ? -13.460 -12.256 11.806 1.00 56.31 193 PRO A C 1
ATOM 1490 O O . PRO A 1 193 ? -14.227 -11.612 12.528 1.00 56.31 193 PRO A O 1
ATOM 1493 N N . LEU A 1 194 ? -13.292 -11.977 10.508 1.00 53.31 194 LEU A N 1
ATOM 1494 C CA . LEU A 1 194 ? -14.066 -10.970 9.785 1.00 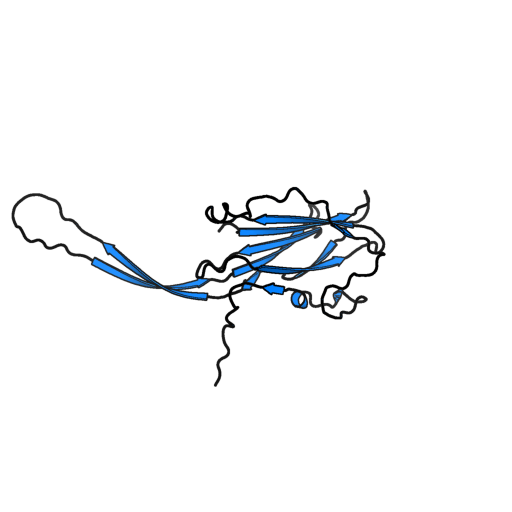53.31 194 LEU A CA 1
ATOM 1495 C C . LEU A 1 194 ? -15.545 -11.394 9.781 1.00 53.31 194 LEU A C 1
ATOM 1497 O O . LEU A 1 194 ? -15.946 -12.277 9.020 1.00 53.31 194 LEU A O 1
ATOM 1501 N N . LYS A 1 195 ? -16.392 -10.783 10.619 1.00 45.28 195 LYS A N 1
ATOM 1502 C CA . LYS A 1 195 ? -17.843 -10.972 10.489 1.00 45.28 195 LYS A CA 1
ATOM 1503 C C . LYS A 1 195 ? -18.293 -10.334 9.174 1.00 45.28 195 LYS A C 1
ATOM 1505 O O . LYS A 1 195 ? -18.288 -9.113 9.046 1.00 45.28 195 LYS A O 1
ATOM 1510 N N . LYS A 1 196 ? -18.695 -11.161 8.202 1.00 36.16 196 LYS A N 1
ATOM 1511 C CA . LYS A 1 196 ? -19.413 -10.696 7.008 1.00 36.16 196 LYS A CA 1
ATOM 1512 C C . LYS A 1 196 ? -20.680 -9.972 7.461 1.00 36.16 196 LYS A C 1
ATOM 1514 O O . LYS A 1 196 ? -21.536 -10.567 8.114 1.00 36.16 196 LYS A O 1
ATOM 1519 N N . VAL A 1 197 ? -20.800 -8.695 7.116 1.00 41.38 197 VAL A N 1
ATOM 1520 C CA . VAL A 1 197 ? -22.056 -7.963 7.273 1.00 41.38 197 VAL A CA 1
ATOM 1521 C C . VAL A 1 197 ? -22.963 -8.345 6.107 1.00 41.38 197 VAL A C 1
ATOM 1523 O O . VAL A 1 197 ? -22.664 -8.026 4.963 1.00 41.38 197 VAL A O 1
ATOM 1526 N N . GLY A 1 198 ? -24.068 -9.025 6.419 1.00 40.06 198 GLY A N 1
ATOM 1527 C CA . GLY A 1 198 ? -25.257 -9.081 5.567 1.00 40.06 198 GLY A CA 1
ATOM 1528 C C . GLY A 1 198 ? -25.279 -10.167 4.491 1.00 40.06 198 GLY A C 1
ATOM 1529 O O . GLY A 1 198 ? -25.125 -9.880 3.312 1.00 40.06 198 GLY A O 1
ATOM 1530 N N . GLY A 1 199 ? -25.599 -11.398 4.887 1.00 28.69 199 GLY A N 1
ATOM 1531 C CA . GLY A 1 199 ? -26.348 -12.320 4.036 1.00 28.69 199 GLY A CA 1
ATOM 1532 C C . GLY A 1 199 ? -27.732 -12.499 4.649 1.00 28.69 199 GLY A C 1
ATOM 1533 O O . GLY A 1 199 ? -27.880 -13.298 5.570 1.00 28.69 199 GLY A O 1
ATOM 1534 N N . SER A 1 200 ? -28.725 -11.721 4.207 1.00 36.06 200 SER A N 1
ATOM 1535 C CA . SER A 1 200 ? -30.123 -12.017 4.539 1.00 36.06 200 SER A CA 1
ATOM 1536 C C . SER A 1 200 ? -30.475 -13.315 3.827 1.00 36.06 200 SER A C 1
ATOM 1538 O O . SER A 1 200 ? -30.552 -13.337 2.601 1.00 36.06 200 SER A O 1
ATOM 1540 N N . SER A 1 201 ? -30.634 -14.399 4.580 1.00 32.34 201 SER A N 1
ATOM 1541 C CA . SER A 1 201 ? -31.319 -15.579 4.059 1.00 32.34 201 SER A CA 1
ATOM 1542 C C . SER A 1 201 ? -32.814 -15.306 4.176 1.00 32.34 201 SER A C 1
ATOM 1544 O O . SER A 1 201 ? -33.293 -15.001 5.271 1.00 32.34 201 SER A O 1
ATOM 1546 N N . ALA A 1 202 ? -33.491 -15.307 3.030 1.00 33.31 202 ALA A N 1
ATOM 1547 C CA . ALA A 1 202 ? -34.931 -15.517 2.957 1.00 33.31 202 ALA A CA 1
ATOM 1548 C C . ALA A 1 202 ? -35.252 -16.981 3.289 1.00 33.31 202 ALA A C 1
ATOM 1550 O O . ALA A 1 202 ? -34.360 -17.833 3.058 1.00 33.31 202 ALA A O 1
#

pLDDT: mean 72.81, std 19.38, range [28.69, 95.25]

Foldseek 3Di:
DDFFKKKKKFKDFPDPPDDTWFWPDKPPAAKDWFQKDKDKDKDKDWDWDDPDDDDDDPDPPTDIDIDIDIDIDIWTKMWHKDFDADPVRTGGMIMITIDAGPVVRQDAFPDKDMDTDIDDPDQQTKMWMFIWMDGDDDPVCVVPDPPDRPPRDDTHIDGSVDDDPPPQPDDDDPVCPVPDDRNSSIDTHGPDDGPDPDDDDD

=== Feature glossary ===
The record interleaves many kinds of information about one protein. Here is each kind framed as the question it answers.

Q: What does the local fold look like, residue by residue?
A: The Foldseek 3Di string encodes local tertiary geometry as a 20-letter alphabet — one character per residue — derived from the relative positions of nearby Cα atoms. Unlike the amino-acid sequence, 3Di is a direct function of the 3D structure, so two proteins with the same fold have similar 3Di strings even at low sequence identity.

Q: Which residues are in helices, strands, or loops?
A: The SS8 string is DSSP's per-residue secondary-structure call. α-helix (H) means an i→i+4 H-bond ladder; β-strand (E) means the residue participates in a β-sheet; 3₁₀ (G) and π (I) are tighter and wider helices; T/S are turns/bends; '-' is loop.

Q: How big and how compact is the whole molecule?
A: Radius of gyration (Rg) is the root-mean-square distance of Cα atoms from their centroid — a single number for overall size and compactness. A globular domain of N residues has Rg ≈ 2.2·N^0.38 Å; an extended or disordered chain has a much larger Rg. The Cα contact count is the number of residue pairs whose Cα atoms are within 8 Å and are more than four positions apart in sequence — a standard proxy for tertiary packing density. The bounding box is the smallest axis-aligned box enclosing all Cα atoms.

Q: Where is each backbone atom in 3D?
A: Structure coordinates are given as an mmCIF _atom_site loop: one row per atom with element, residue name, chain id, sequence number, and x/y/z position in Å. Only the four main-chain atoms per residue are included here; side chains are omitted to keep the record compact.

Q: What is the amino-acid chain?
A: Primary structure: the covalent order of the twenty standard amino acids along the backbone. Two proteins with the same sequence will (almost always) fold to the same structure; two with 30% identity often share a fold but not the details.

Q: What if only a Cα trace is available?
A: Three-state secondary structure (P-SEA) collapses the eight DSSP classes into helix (a), strand (b), and coil (c). P-SEA assigns these from Cα geometry alone — distances and angles — without requiring backbone oxygens, so it works on any Cα trace.

Q: What family and function is it annotated with?
A: Database cross-references. InterPro integrates a dozen domain/family signature databases into unified entries with residue-range hits. GO terms attach function/process/location labels with evidence codes. CATH codes position the fold in a four-level structural taxonomy. Organism is the NCBI-taxonomy species name.

Q: How confident is the AlphaFold model at each residue?
A: pLDDT is the predicted lDDT-Cα score: AlphaFold's confidence that the local environment of each residue (all inter-atomic distances within 15 Å) is correctly placed. It is a per-residue number between 0 and 100, with higher meaning more reliable.

Q: How mobile is each atom in the crystal?
A: B-factor (Debye–Waller factor) reflects atomic displacement in the crystal lattice. It is an experimental observable (units Å²), not a prediction; low values mean the atom is pinned down, high values mean it moves or is heterogeneous across the crystal.

Q: Which residues are buried vs exposed?
A: SASA measures how much of the protein is reachable by solvent. It is computed by rolling a water-sized probe over the atomic surface and summing the exposed area (Å²). Per-residue SASA distinguishes core (buried, low SASA) from surface (exposed, high SASA) residues; total SASA is a whole-molecule size measure.

Q: What do the diagnostic plots show?
A: Plot images: a contact map (which residues are close in 3D, as an N×N binary image), a Ramachandran scatter (backbone torsion angles, revealing secondary-structure composition at a glance), and — for AlphaFold structures — a PAE heatmap (pairwise prediction confidence).

Q: What known structures does this most resemble?
A: The Foldseek neighbor list gives the closest experimentally determined structures in the PDB, ranked by structural alignment. TM-score near 1 means near-identical fold; near 0.3 means only rough topology match. This is how one finds what a novel AlphaFold prediction most resembles in the solved-structure universe.

Q: Are the domains correctly placed relative to each other?
A: Predicted aligned error is AlphaFold's pairwise confidence. Unlike pLDDT (per-residue), PAE is per-residue-pair and captures whether two parts of the structure are correctly placed relative to each other. Units are ångströms of expected positional error.

Q: What do the rendered images show?
A: Structure images are PyMOL renders from six orthogonal camera directions. Cartoon representation draws helices as coils and strands as arrows; sticks shows the backbone as bonds; surface shows the solvent-excluded envelope. Rainbow coloring maps sequence position to hue (blue→red, N→C); chain coloring assigns a distinct color per polypeptide.

Q: What are the backbone torsion angles?
A: φ (phi) and ψ (psi) are the two rotatable backbone dihedrals per residue: φ is the C(i-1)–N–Cα–C torsion, ψ is the N–Cα–C–N(i+1) torsion, both in degrees on (−180°, 180°]. α-helical residues cluster near (−60°, −45°); β-strand residues near (−120°, +130°). A Ramachandran plot is simply a scatter of (φ, ψ) for every residue.